Protein AF-A0A0A1ST75-F1 (afdb_monomer)

pLDDT: mean 92.04, std 11.95, range [38.56, 98.88]

Nearest PDB structures (foldseek):
  7ny8-assembly2_D  TM=6.661E-01  e=3.981E+00  synthetic construct
  6yr8-assembly1_B  TM=7.191E-01  e=5.378E+00  Homo sapiens
  8ir1-assembly1_T  TM=2.163E-01  e=8.848E-01  Homo sapiens
  8igd-assembly1_A  TM=3.756E-01  e=8.701E+00  Arabidopsis thaliana
  2rkc-assembly1_A  TM=3.665E-01  e=5.064E+00  Measles morbillivirus

Mean predicted aligned error: 5.47 Å

Foldseek 3Di:
DDADPVAFDPVQVVLLVCLQPPDDDADPPACLDLVRVVVQLVVQQQPWQVVQCVHPVCNQANALVVVCVVPVLSVQKHKDAQDWQQQADAPDPGTAGFRMWMAGFLPSADPQLNQLCDVQRDDVVVRHHHLQGRDPTHGLIAEGEHEGGRPDDQVVRVVSQQRVNVSSQRSVCVLCLVLVNNVVQASHFRHKYWYYYSFKIWIKTKGWHADPNDTDIHIDTSDIDTLNDVVCVNSSVSSNVCCSPPVVVVSSVVSNVSSVSRDRDDDPVVVVVVVVVVPD

Radius of gyration: 20.34 Å; Cα contacts (8 Å, |Δi|>4): 515; chains: 1; bounding box: 41×51×78 Å

Solvent-accessible surface area (backbone atoms only — not comparable to full-atom values): 15153 Å² total; per-residue (Å²): 134,69,74,60,95,78,56,63,34,70,67,37,52,54,48,53,52,48,32,61,68,53,85,55,93,71,90,74,98,45,65,77,35,88,91,34,32,68,57,45,34,63,69,30,55,86,32,53,35,70,58,38,48,74,74,46,38,59,64,37,51,56,56,58,55,69,45,20,81,80,36,68,87,36,65,37,40,36,70,45,68,58,47,59,27,80,30,32,54,67,93,51,98,66,67,50,50,43,52,28,34,34,22,28,31,80,79,56,50,53,73,68,42,52,55,32,44,40,84,50,33,48,54,65,91,82,67,39,60,5,54,36,25,34,38,102,56,36,30,57,40,35,39,35,29,26,69,30,21,32,90,46,65,57,69,57,27,49,51,54,35,51,53,48,37,44,48,29,27,46,36,52,51,52,54,29,46,74,72,75,45,38,79,83,44,45,22,27,64,60,20,35,32,38,27,35,45,39,56,40,40,36,35,33,36,22,24,37,44,67,55,100,88,46,79,45,77,37,61,43,87,71,47,73,45,44,44,82,41,79,87,42,40,53,42,52,28,25,26,45,52,33,40,58,71,56,46,42,60,57,52,49,54,53,48,51,60,53,40,71,67,46,69,80,66,81,60,76,76,64,66,69,66,68,71,69,74,78,80,123

Sequence (280 aa):
MRPSTLGISEGSHNLVASLLNDQQPVPQNTLFDDDCIARTCANLSNRNEAKVIQDISRLLVPSAEAAAFKHESLGILTETVSARWTFSQPLTQTQPAPDYAVGFRHDAFTRQQSTRMRPFIGNIFVGDESLFLATAYLRVPFLTCEVKGAGGDLQVADRQNAHSATLAVRAIAELFLNIGRADEVNREILAFSISHNDSSVQIYGHYPVIADGDISYFRHPIHAGFFKNKTHRWTSYRFTMNVYTYWVPMHWGRLCSAIDQLAEVPSEDDSSSAAESEAL

Structure (mmCIF, N/CA/C/O backbone):
data_AF-A0A0A1ST75-F1
#
_entry.id   AF-A0A0A1ST75-F1
#
loop_
_atom_site.group_PDB
_atom_site.id
_atom_site.type_symbol
_atom_site.label_atom_id
_atom_site.label_alt_id
_atom_site.label_comp_id
_atom_site.label_asym_id
_atom_site.label_entity_id
_atom_site.label_seq_id
_atom_site.pdbx_PDB_ins_code
_atom_site.Cartn_x
_atom_site.Cartn_y
_atom_site.Cartn_z
_atom_site.occupancy
_atom_site.B_iso_or_equiv
_atom_site.auth_seq_id
_atom_site.auth_comp_id
_atom_site.auth_asym_id
_atom_site.auth_atom_id
_atom_site.pdbx_PDB_model_num
ATOM 1 N N . MET A 1 1 ? 4.781 -16.368 4.350 1.00 81.62 1 MET A N 1
ATOM 2 C CA . MET A 1 1 ? 3.393 -16.359 4.854 1.00 81.62 1 MET A CA 1
ATOM 3 C C . MET A 1 1 ? 2.628 -17.450 4.124 1.00 81.62 1 MET A C 1
ATOM 5 O O . MET A 1 1 ? 2.742 -17.515 2.904 1.00 81.62 1 MET A O 1
ATOM 9 N N . ARG A 1 2 ? 1.966 -18.360 4.845 1.00 83.56 2 ARG A N 1
ATOM 10 C CA . ARG A 1 2 ? 1.176 -19.433 4.216 1.00 83.56 2 ARG A CA 1
ATOM 11 C C . ARG A 1 2 ? -0.157 -18.862 3.708 1.00 83.56 2 ARG A C 1
ATOM 13 O O . ARG A 1 2 ? -0.624 -17.892 4.299 1.00 83.56 2 ARG A O 1
ATOM 20 N N . PRO A 1 3 ? -0.758 -19.418 2.643 1.00 84.62 3 PRO A N 1
ATOM 21 C CA . PRO A 1 3 ? -2.109 -19.043 2.237 1.00 84.62 3 PRO A CA 1
ATOM 22 C C . PRO A 1 3 ? -3.132 -19.379 3.331 1.00 84.62 3 PRO A C 1
ATOM 24 O O . PRO A 1 3 ? -2.984 -20.392 4.016 1.00 84.62 3 PRO A O 1
ATOM 27 N N . SER A 1 4 ? -4.167 -18.550 3.469 1.00 90.69 4 SER A N 1
ATOM 28 C CA . SER A 1 4 ? -5.343 -18.888 4.279 1.00 90.69 4 SER A CA 1
ATOM 29 C C . SER A 1 4 ? -6.198 -19.921 3.551 1.00 90.69 4 SER A C 1
ATOM 31 O O . SER A 1 4 ? -6.355 -19.840 2.332 1.00 90.69 4 SER A O 1
ATOM 33 N N . THR A 1 5 ? -6.806 -20.846 4.292 1.00 92.56 5 THR A N 1
ATOM 34 C CA . THR A 1 5 ? -7.838 -21.751 3.762 1.00 92.56 5 THR A CA 1
ATOM 35 C C . THR A 1 5 ? -9.160 -21.033 3.485 1.00 92.56 5 THR A C 1
ATOM 37 O O . THR A 1 5 ? -9.940 -21.513 2.670 1.00 92.56 5 THR A O 1
ATOM 40 N N . LEU A 1 6 ? -9.407 -19.885 4.128 1.00 94.38 6 LEU A N 1
ATOM 41 C CA . LEU A 1 6 ? -10.631 -19.092 3.959 1.00 94.38 6 LEU A CA 1
ATOM 42 C C . LEU A 1 6 ? -10.543 -18.087 2.802 1.00 94.38 6 LEU A C 1
ATOM 44 O O . LEU A 1 6 ? -11.571 -17.694 2.257 1.00 94.38 6 LEU A O 1
ATOM 48 N N . GLY A 1 7 ? -9.328 -17.668 2.433 1.00 95.94 7 GLY A N 1
ATOM 49 C CA . GLY A 1 7 ? -9.101 -16.651 1.404 1.00 95.94 7 GLY A CA 1
ATOM 50 C C . GLY A 1 7 ? -9.648 -15.262 1.763 1.00 95.94 7 GLY A C 1
ATOM 51 O O . GLY A 1 7 ? -10.084 -15.009 2.888 1.00 95.94 7 GLY A O 1
ATOM 52 N N . ILE A 1 8 ? -9.618 -14.352 0.787 1.00 97.94 8 ILE A N 1
ATOM 53 C CA . ILE A 1 8 ? -10.217 -13.013 0.912 1.00 97.94 8 ILE A CA 1
ATOM 54 C C . ILE A 1 8 ? -11.739 -13.082 0.749 1.00 97.94 8 ILE A C 1
ATOM 56 O O . ILE A 1 8 ? -12.284 -14.105 0.326 1.00 97.94 8 ILE A O 1
ATOM 60 N N . SER A 1 9 ? -12.443 -12.024 1.134 1.00 97.88 9 SER A N 1
ATOM 61 C CA . SER A 1 9 ? -13.883 -11.895 0.910 1.00 97.88 9 SER A CA 1
ATOM 62 C C . SER A 1 9 ? -14.220 -11.736 -0.581 1.00 97.88 9 SER A C 1
ATOM 64 O O . SER A 1 9 ? -13.367 -11.399 -1.408 1.00 97.88 9 SER A O 1
ATOM 66 N N . GLU A 1 10 ? -15.492 -11.932 -0.933 1.00 97.38 10 GLU A N 1
ATOM 67 C CA . GLU A 1 10 ? -15.988 -11.645 -2.285 1.00 97.38 10 GLU A CA 1
ATOM 68 C C . GLU A 1 10 ? -15.868 -10.150 -2.635 1.00 97.38 10 GLU A C 1
ATOM 70 O O . GLU A 1 10 ? -15.471 -9.803 -3.748 1.00 97.38 10 GLU A O 1
ATOM 75 N N . GLY A 1 11 ? -16.121 -9.262 -1.666 1.00 96.88 11 GLY A N 1
ATOM 76 C CA . GLY A 1 11 ? -15.938 -7.818 -1.826 1.00 96.88 11 GLY A CA 1
ATOM 77 C C . GLY A 1 11 ? -14.503 -7.462 -2.215 1.00 96.88 11 GLY A C 1
ATOM 78 O O . GLY A 1 11 ? -14.282 -6.726 -3.178 1.00 96.88 11 GLY A O 1
ATOM 79 N N . SER A 1 12 ? -13.522 -8.065 -1.545 1.00 97.69 12 SER A N 1
ATOM 80 C CA . SER A 1 12 ? -12.108 -7.886 -1.869 1.00 97.69 12 SER A CA 1
ATOM 81 C C . SER A 1 12 ? -11.700 -8.518 -3.202 1.00 97.69 12 SER A C 1
ATOM 83 O O . SER A 1 12 ? -10.867 -7.944 -3.905 1.00 97.69 12 SER A O 1
ATOM 85 N N . HIS A 1 13 ? -12.296 -9.647 -3.604 1.00 97.88 13 HIS A N 1
ATOM 86 C CA . HIS A 1 13 ? -12.092 -10.201 -4.949 1.00 97.88 13 HIS A CA 1
ATOM 87 C C . HIS A 1 13 ? -12.540 -9.217 -6.038 1.00 97.88 13 HIS A C 1
ATOM 89 O O . HIS A 1 13 ? -11.776 -8.940 -6.968 1.00 97.88 13 HIS A O 1
ATOM 95 N N . ASN A 1 14 ? -13.739 -8.650 -5.897 1.00 97.69 14 ASN A N 1
ATOM 96 C CA . ASN A 1 14 ? -14.283 -7.676 -6.842 1.00 97.69 14 ASN A CA 1
ATOM 97 C C . ASN A 1 14 ? -13.458 -6.385 -6.857 1.00 97.69 14 ASN A C 1
ATOM 99 O O . ASN A 1 14 ? -13.103 -5.895 -7.926 1.00 97.69 14 ASN A O 1
ATOM 103 N N . LEU A 1 15 ? -13.082 -5.881 -5.678 1.00 97.31 15 LEU A N 1
ATOM 104 C CA . LEU A 1 15 ? -12.214 -4.714 -5.537 1.00 97.31 15 LEU A CA 1
ATOM 105 C C . LEU A 1 15 ? -10.899 -4.902 -6.299 1.00 97.31 15 LEU A C 1
ATOM 107 O O . LEU A 1 15 ? -10.531 -4.053 -7.106 1.00 97.31 15 LEU A O 1
ATOM 111 N N . VAL A 1 16 ? -10.186 -6.006 -6.066 1.00 97.62 16 VAL A N 1
ATOM 112 C CA . VAL A 1 16 ? -8.899 -6.271 -6.724 1.00 97.62 16 VAL A CA 1
ATOM 113 C C . VAL A 1 16 ? -9.059 -6.379 -8.237 1.00 97.62 16 VAL A C 1
ATOM 115 O O . VAL A 1 16 ? -8.221 -5.853 -8.973 1.00 97.62 16 VAL A O 1
ATOM 118 N N . ALA A 1 17 ? -10.129 -7.023 -8.707 1.00 97.50 17 ALA A N 1
ATOM 119 C CA . ALA A 1 17 ? -10.422 -7.110 -10.130 1.00 97.50 17 ALA A CA 1
ATOM 120 C C . ALA A 1 17 ? -10.625 -5.716 -10.748 1.00 97.50 17 ALA A C 1
ATOM 122 O O . ALA A 1 17 ? -10.034 -5.434 -11.790 1.00 97.50 17 ALA A O 1
ATOM 123 N N . SER A 1 18 ? -11.383 -4.826 -10.103 1.00 97.38 18 SER A N 1
ATOM 124 C CA . SER A 1 18 ? -11.554 -3.444 -10.575 1.00 97.38 18 SER A CA 1
ATOM 125 C C . SER A 1 18 ? -10.231 -2.677 -10.565 1.00 97.38 18 SER A C 1
ATOM 127 O O . SER A 1 18 ? -9.830 -2.124 -11.586 1.00 97.38 18 SER A O 1
ATOM 129 N N . LEU A 1 19 ? -9.474 -2.737 -9.461 1.00 98.25 19 LEU A N 1
ATOM 130 C CA . LEU A 1 19 ? -8.181 -2.052 -9.338 1.00 98.25 19 LEU A CA 1
ATOM 131 C C . LEU A 1 19 ? -7.159 -2.493 -10.402 1.00 98.25 19 LEU A C 1
ATOM 133 O O . LEU A 1 19 ? -6.309 -1.693 -10.792 1.00 98.25 19 LEU A O 1
ATOM 137 N N . LEU A 1 20 ? -7.215 -3.741 -10.877 1.00 96.88 20 LEU A N 1
ATOM 138 C CA . LEU A 1 20 ? -6.335 -4.243 -11.939 1.00 96.88 20 LEU A CA 1
ATOM 139 C C . LEU A 1 20 ? -6.783 -3.859 -13.353 1.00 96.88 20 LEU A C 1
ATOM 141 O O . LEU A 1 20 ? -5.931 -3.644 -14.219 1.00 96.88 20 LEU A O 1
ATOM 145 N N . ASN A 1 21 ? -8.091 -3.831 -13.605 1.00 94.56 21 ASN A N 1
ATOM 146 C CA . ASN A 1 21 ? -8.639 -3.688 -14.955 1.00 94.56 21 ASN A CA 1
ATOM 147 C C . ASN A 1 21 ? -8.926 -2.231 -15.336 1.00 94.56 21 ASN A C 1
ATOM 149 O O . ASN A 1 21 ? -8.832 -1.878 -16.519 1.00 94.56 21 ASN A O 1
ATOM 153 N N . ASP A 1 22 ? -9.231 -1.384 -14.354 1.00 95.12 22 ASP A N 1
ATOM 154 C CA . ASP A 1 22 ? -9.559 0.016 -14.592 1.00 95.12 22 ASP A CA 1
ATOM 155 C C . ASP A 1 22 ? -8.362 0.768 -15.176 1.00 95.12 22 ASP A C 1
ATOM 157 O O . ASP A 1 22 ? -7.210 0.651 -14.740 1.00 95.12 22 ASP A O 1
ATOM 161 N N . GLN A 1 23 ? -8.636 1.538 -16.225 1.00 94.88 23 GLN A N 1
ATOM 162 C CA . GLN A 1 23 ? -7.604 2.249 -16.962 1.00 94.88 23 GLN A CA 1
ATOM 163 C C . GLN A 1 23 ? -7.256 3.561 -16.262 1.00 94.88 23 GLN A C 1
ATOM 165 O O . GLN A 1 23 ? -8.130 4.356 -15.938 1.00 94.88 23 GLN A O 1
ATOM 170 N N . GLN A 1 24 ? -5.957 3.823 -16.126 1.00 94.56 24 GLN A N 1
ATOM 171 C CA . GLN A 1 24 ? -5.419 5.121 -15.717 1.00 94.56 24 GLN A CA 1
ATOM 172 C C . GLN A 1 24 ? -4.517 5.666 -16.828 1.00 94.56 24 GLN A C 1
ATOM 174 O O . GLN A 1 24 ? -3.857 4.867 -17.518 1.00 94.56 24 GLN A O 1
ATOM 179 N N . PRO A 1 25 ? -4.471 6.999 -17.021 1.00 94.56 25 PRO A N 1
ATOM 180 C CA . PRO A 1 25 ? -3.518 7.610 -17.931 1.00 94.56 25 PRO A CA 1
ATOM 181 C C . PRO A 1 25 ? -2.106 7.236 -17.489 1.00 94.56 25 PRO A C 1
ATOM 183 O O . PRO A 1 25 ? -1.768 7.298 -16.309 1.00 94.56 25 PRO A O 1
ATOM 186 N N . VAL A 1 26 ? -1.287 6.823 -18.450 1.00 95.69 26 VAL A N 1
ATOM 187 C CA . VAL A 1 26 ? 0.105 6.450 -18.200 1.00 95.69 26 VAL A CA 1
ATOM 188 C C . VAL A 1 26 ? 1.024 7.592 -18.633 1.00 95.69 26 VAL A C 1
ATOM 190 O O . VAL A 1 26 ? 0.684 8.321 -19.571 1.00 95.69 26 VAL A O 1
ATOM 193 N N . PRO A 1 27 ? 2.180 7.771 -17.978 1.00 94.81 27 PRO A N 1
ATOM 194 C CA . PRO A 1 27 ? 3.202 8.702 -18.431 1.00 94.81 27 PRO A CA 1
ATOM 195 C C . PRO A 1 27 ? 3.636 8.413 -19.876 1.00 94.81 27 PRO A C 1
ATOM 197 O O . PRO A 1 27 ? 3.679 7.261 -20.302 1.00 94.81 27 PRO A O 1
ATOM 200 N N . GLN A 1 28 ? 3.978 9.467 -20.615 1.00 94.19 28 GLN A N 1
ATOM 201 C CA . GLN A 1 28 ? 4.533 9.391 -21.970 1.00 94.19 28 GLN A CA 1
ATOM 202 C C . GLN A 1 28 ? 5.989 9.859 -21.967 1.00 94.19 28 GLN A C 1
ATOM 204 O O . GLN A 1 28 ? 6.388 10.596 -21.062 1.00 94.19 28 GLN A O 1
ATOM 209 N N . ASN A 1 29 ? 6.750 9.503 -23.004 1.00 95.25 29 ASN A N 1
ATOM 210 C CA . ASN A 1 29 ? 8.160 9.871 -23.165 1.00 95.25 29 ASN A CA 1
ATOM 211 C C . ASN A 1 29 ? 9.015 9.319 -22.017 1.00 95.25 29 ASN A C 1
ATOM 213 O O . ASN A 1 29 ? 9.786 10.040 -21.381 1.00 95.25 29 ASN A O 1
ATOM 217 N N . THR A 1 30 ? 8.826 8.037 -21.707 1.00 96.50 30 THR A N 1
ATOM 218 C CA . THR A 1 30 ? 9.427 7.373 -20.547 1.00 96.50 30 THR A CA 1
ATOM 219 C C . THR A 1 30 ? 10.329 6.206 -20.917 1.00 96.50 30 THR A C 1
ATOM 221 O O . THR A 1 30 ? 10.331 5.693 -22.033 1.00 96.50 30 THR A O 1
ATOM 224 N N . LEU A 1 31 ? 11.053 5.697 -19.918 1.00 95.62 31 LEU A N 1
ATOM 225 C CA . LEU A 1 31 ? 11.846 4.473 -20.043 1.00 95.62 31 LEU A CA 1
ATOM 226 C C . LEU A 1 31 ? 11.001 3.211 -20.299 1.00 95.62 31 LEU A C 1
ATOM 228 O O . LEU A 1 31 ? 11.570 2.159 -20.600 1.00 95.62 31 LEU A O 1
ATOM 232 N N . PHE A 1 32 ? 9.673 3.307 -20.173 1.00 95.31 32 PHE A N 1
ATOM 233 C CA . PHE A 1 32 ? 8.708 2.245 -20.461 1.00 95.31 32 PHE A CA 1
ATOM 234 C C . PHE A 1 32 ? 8.091 2.359 -21.863 1.00 95.31 32 PHE A C 1
ATOM 236 O O . PHE A 1 32 ? 7.280 1.518 -22.252 1.00 95.31 32 PHE A O 1
ATOM 243 N N . ASP A 1 33 ? 8.482 3.345 -22.662 1.00 94.69 33 ASP A N 1
ATOM 244 C CA . ASP A 1 33 ? 7.974 3.466 -24.025 1.00 94.69 33 ASP A CA 1
ATOM 245 C C . ASP A 1 33 ? 8.438 2.277 -24.887 1.00 94.69 33 ASP A C 1
ATOM 247 O O . ASP A 1 33 ? 9.443 1.618 -24.597 1.00 94.69 33 ASP A O 1
ATOM 251 N N . ASP A 1 34 ? 7.661 1.945 -25.923 1.00 92.62 34 ASP A N 1
ATOM 252 C CA . ASP A 1 34 ? 7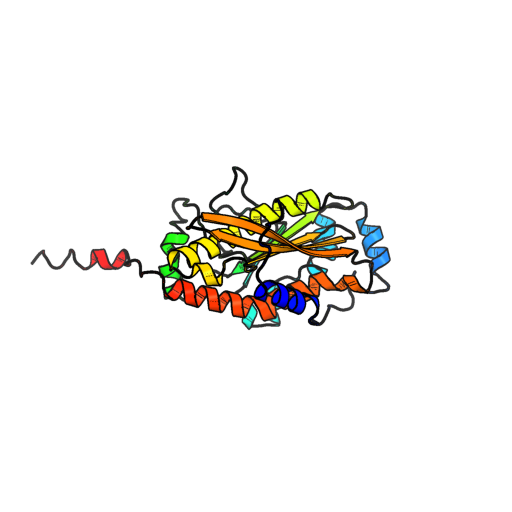.829 0.711 -26.707 1.00 92.62 34 ASP A CA 1
ATOM 253 C C . ASP A 1 34 ? 9.223 0.571 -27.340 1.00 92.62 34 ASP A C 1
ATOM 255 O O . ASP A 1 34 ? 9.762 -0.534 -27.416 1.00 92.62 34 ASP A O 1
ATOM 259 N N . ASP A 1 35 ? 9.807 1.683 -27.773 1.00 94.12 35 ASP A N 1
ATOM 260 C CA . ASP A 1 35 ? 11.142 1.783 -28.365 1.00 94.12 35 ASP A CA 1
ATOM 261 C C . ASP A 1 35 ? 12.267 1.820 -27.313 1.00 94.12 35 ASP A C 1
ATOM 263 O O . ASP A 1 35 ? 13.422 1.507 -27.612 1.00 94.12 35 ASP A O 1
ATOM 267 N N . CYS A 1 36 ? 11.939 2.151 -26.062 1.00 94.69 36 CYS A N 1
ATOM 268 C CA . CYS A 1 36 ? 12.900 2.324 -24.978 1.00 94.69 36 CYS A CA 1
ATOM 269 C C . CYS A 1 36 ? 13.021 1.091 -24.075 1.00 94.69 36 CYS A C 1
ATOM 271 O O . CYS A 1 36 ? 14.135 0.740 -23.673 1.00 94.69 36 CYS A O 1
ATOM 273 N N . ILE A 1 37 ? 11.917 0.399 -23.780 1.00 94.31 37 ILE A N 1
ATOM 274 C CA . ILE A 1 37 ? 11.837 -0.594 -22.695 1.00 94.31 37 ILE A CA 1
ATOM 275 C C . ILE A 1 37 ? 12.864 -1.728 -22.804 1.00 94.31 37 ILE A C 1
ATOM 277 O O . ILE A 1 37 ? 13.445 -2.145 -21.798 1.00 94.31 37 ILE A O 1
ATOM 281 N N . ALA A 1 38 ? 13.133 -2.216 -24.018 1.00 92.44 38 ALA A N 1
ATOM 282 C CA . ALA A 1 38 ? 14.112 -3.279 -24.236 1.00 92.44 38 ALA A CA 1
ATOM 283 C C . ALA A 1 38 ? 15.522 -2.829 -23.822 1.00 92.44 38 ALA A C 1
ATOM 285 O O . ALA A 1 38 ? 16.217 -3.548 -23.099 1.00 92.44 38 ALA A O 1
ATOM 286 N N . ARG A 1 39 ? 15.906 -1.609 -24.219 1.00 94.50 39 ARG A N 1
ATOM 287 C CA . ARG A 1 39 ? 17.185 -0.987 -23.861 1.00 94.50 39 ARG A CA 1
ATOM 288 C C . ARG A 1 39 ? 17.241 -0.635 -22.377 1.00 94.50 39 ARG A C 1
ATOM 290 O O . ARG A 1 39 ? 18.266 -0.882 -21.751 1.00 94.50 39 ARG A O 1
ATOM 297 N N . THR A 1 40 ? 16.153 -0.122 -21.803 1.00 94.56 40 THR A N 1
ATOM 298 C CA . THR A 1 40 ? 16.046 0.159 -20.362 1.00 94.56 40 THR A CA 1
ATOM 299 C C . THR A 1 40 ? 16.377 -1.084 -19.544 1.00 94.56 40 THR A C 1
ATOM 301 O O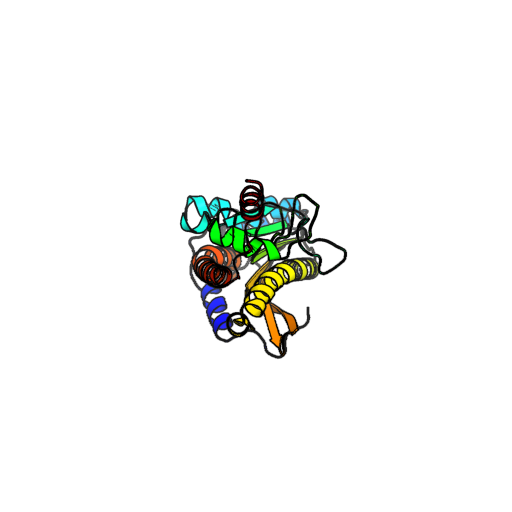 . THR A 1 40 ? 17.287 -1.057 -18.720 1.00 94.56 40 THR A O 1
ATOM 304 N N . CYS A 1 41 ? 15.707 -2.204 -19.820 1.00 92.69 41 CYS A N 1
ATOM 305 C CA . CYS A 1 41 ? 15.942 -3.439 -19.077 1.00 92.69 41 CYS A CA 1
ATOM 306 C C . CYS A 1 41 ? 17.363 -3.985 -19.288 1.00 92.69 41 CYS A C 1
ATOM 308 O O . CYS A 1 41 ? 17.974 -4.477 -18.348 1.00 92.69 41 CYS A O 1
ATOM 310 N N . ALA A 1 42 ? 17.907 -3.898 -20.508 1.00 92.62 42 ALA A N 1
ATOM 311 C CA . ALA A 1 42 ? 19.286 -4.312 -20.779 1.00 92.62 42 ALA A CA 1
ATOM 312 C C . ALA A 1 42 ? 20.306 -3.464 -19.998 1.00 92.62 42 ALA A C 1
ATOM 314 O O . ALA A 1 42 ? 21.286 -3.988 -19.481 1.00 92.62 42 ALA A O 1
ATOM 315 N N . ASN A 1 43 ? 20.056 -2.162 -19.853 1.00 93.12 43 ASN A N 1
ATOM 316 C CA . ASN A 1 43 ? 20.922 -1.270 -19.084 1.00 93.12 43 ASN A CA 1
ATOM 317 C C . ASN A 1 43 ? 20.853 -1.523 -17.573 1.00 93.12 43 ASN A C 1
ATOM 319 O O . ASN A 1 43 ? 21.828 -1.235 -16.868 1.00 93.12 43 ASN A O 1
ATOM 323 N N . LEU A 1 44 ? 19.714 -2.030 -17.091 1.00 94.94 44 LEU A N 1
ATOM 324 C CA . LEU A 1 44 ? 19.466 -2.330 -15.684 1.00 94.94 44 LEU A CA 1
ATOM 325 C C . LEU A 1 44 ? 19.890 -3.740 -15.270 1.00 94.94 44 LEU A C 1
ATOM 327 O O . LEU A 1 44 ? 20.126 -3.928 -14.085 1.00 94.94 44 LEU A O 1
ATOM 331 N N . SER A 1 45 ? 20.074 -4.688 -16.196 1.00 91.38 45 SER A N 1
ATOM 332 C CA . SER A 1 45 ? 20.258 -6.122 -15.894 1.00 91.38 45 SER A CA 1
ATOM 333 C C . SER A 1 45 ? 21.453 -6.480 -15.002 1.00 91.38 45 SER A C 1
ATOM 335 O O . SER A 1 45 ? 21.519 -7.594 -14.495 1.00 91.38 45 SER A O 1
ATOM 337 N N . ASN A 1 46 ? 22.400 -5.557 -14.809 1.00 89.69 46 ASN A N 1
ATOM 338 C CA . ASN A 1 46 ? 23.580 -5.739 -13.955 1.00 89.69 46 ASN A CA 1
ATOM 339 C C . ASN A 1 46 ? 23.738 -4.582 -12.949 1.00 89.69 46 ASN A C 1
ATOM 341 O O . ASN A 1 46 ? 24.850 -4.260 -12.524 1.00 89.69 46 ASN A O 1
ATOM 345 N N . ARG A 1 47 ? 22.651 -3.866 -12.645 1.00 94.75 47 ARG A N 1
ATOM 346 C CA . ARG A 1 47 ? 22.674 -2.679 -11.784 1.00 94.75 47 ARG A CA 1
ATOM 347 C C . ARG A 1 47 ? 22.166 -2.992 -10.382 1.00 94.75 47 ARG A C 1
ATOM 349 O O . ARG A 1 47 ? 21.425 -3.946 -10.157 1.00 94.75 47 ARG A O 1
ATOM 356 N N . ASN A 1 48 ? 22.605 -2.172 -9.434 1.00 95.12 48 ASN A N 1
ATOM 357 C CA . ASN A 1 48 ? 22.194 -2.277 -8.041 1.00 95.12 48 ASN A CA 1
ATOM 358 C C . ASN A 1 48 ? 20.759 -1.762 -7.831 1.00 95.12 48 ASN A C 1
ATOM 360 O O . ASN A 1 48 ? 20.164 -1.132 -8.704 1.00 95.12 48 ASN A O 1
ATOM 364 N N . GLU A 1 49 ? 20.229 -2.026 -6.641 1.00 96.50 49 GLU A N 1
ATOM 365 C CA . GLU A 1 49 ? 18.882 -1.632 -6.218 1.00 96.50 49 GLU A CA 1
ATOM 366 C C . GLU A 1 49 ? 18.644 -0.125 -6.355 1.00 96.50 49 GLU A C 1
ATOM 368 O O . GLU A 1 49 ? 17.670 0.282 -6.977 1.00 96.50 49 GLU A O 1
ATOM 373 N N . ALA A 1 50 ? 19.593 0.705 -5.907 1.00 96.94 50 ALA A N 1
ATOM 374 C CA . ALA A 1 50 ? 19.501 2.161 -6.019 1.00 96.94 50 ALA A CA 1
ATOM 375 C C . ALA A 1 50 ? 19.277 2.637 -7.465 1.00 96.94 50 ALA A C 1
ATOM 377 O O . ALA A 1 50 ? 18.481 3.544 -7.707 1.00 96.94 50 ALA A O 1
ATOM 378 N N . LYS A 1 51 ? 19.939 2.008 -8.444 1.00 96.94 51 LYS A N 1
ATOM 379 C CA . LYS A 1 51 ? 19.773 2.355 -9.858 1.00 96.94 51 LYS A CA 1
ATOM 380 C C . LYS A 1 51 ? 18.420 1.907 -10.413 1.00 96.94 51 LYS A C 1
ATOM 382 O O . LYS A 1 51 ? 17.826 2.632 -11.205 1.00 96.94 51 LYS A O 1
ATOM 387 N N . VAL A 1 52 ? 17.927 0.743 -9.989 1.00 97.12 52 VAL A N 1
ATOM 388 C CA . VAL A 1 52 ? 16.572 0.275 -10.328 1.00 97.12 52 VAL A CA 1
ATOM 389 C C . VAL A 1 52 ? 15.524 1.229 -9.743 1.00 97.1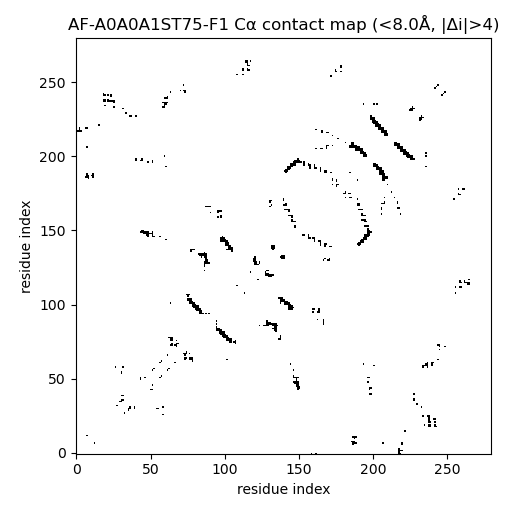2 52 VAL A C 1
ATOM 391 O O . VAL A 1 52 ? 14.606 1.634 -10.460 1.00 97.12 52 VAL A O 1
ATOM 394 N N . ILE A 1 53 ? 15.704 1.649 -8.485 1.00 97.44 53 ILE A N 1
ATOM 395 C CA . ILE A 1 53 ? 14.829 2.613 -7.809 1.00 97.44 53 ILE A CA 1
ATOM 396 C C . ILE A 1 53 ? 14.768 3.928 -8.573 1.00 97.44 53 ILE A C 1
ATOM 398 O O . ILE A 1 53 ? 13.686 4.406 -8.922 1.00 97.44 53 ILE A O 1
ATOM 402 N N . GLN A 1 54 ? 15.938 4.490 -8.861 1.00 96.75 54 GLN A N 1
ATOM 403 C CA . GLN A 1 54 ? 16.058 5.781 -9.520 1.00 96.75 54 GLN A CA 1
ATOM 404 C C . GLN A 1 54 ? 15.404 5.795 -10.906 1.00 96.75 54 GLN A C 1
ATOM 406 O O . GLN A 1 54 ? 14.734 6.767 -11.251 1.00 96.75 54 GLN A O 1
ATOM 411 N N . ASP A 1 55 ? 15.598 4.742 -11.701 1.00 96.50 55 ASP A N 1
ATOM 412 C CA . ASP A 1 55 ? 15.209 4.767 -13.110 1.00 96.50 55 ASP A CA 1
ATOM 413 C C . ASP A 1 55 ? 13.754 4.350 -13.335 1.00 96.50 55 ASP A C 1
ATOM 415 O O . ASP A 1 55 ? 13.072 4.950 -14.165 1.00 96.50 55 ASP A O 1
ATOM 419 N N . ILE A 1 56 ? 13.266 3.313 -12.641 1.00 96.69 56 ILE A N 1
ATOM 420 C CA . ILE A 1 56 ? 11.989 2.681 -13.015 1.00 96.69 56 ILE A CA 1
ATOM 421 C C . ILE A 1 56 ? 10.965 2.564 -11.889 1.00 96.69 56 ILE A C 1
ATOM 423 O O . ILE A 1 56 ? 9.786 2.395 -12.200 1.00 96.69 56 ILE A O 1
ATOM 427 N N . SER A 1 57 ? 11.330 2.696 -10.607 1.00 97.56 57 SER A N 1
ATOM 428 C CA . SER A 1 57 ? 10.353 2.473 -9.525 1.00 97.56 57 SER A CA 1
ATOM 429 C C . SER A 1 57 ? 9.151 3.400 -9.598 1.00 97.56 57 SER A C 1
ATOM 431 O O . SER A 1 57 ? 8.039 2.949 -9.359 1.00 97.56 57 SER A O 1
ATOM 433 N N . ARG A 1 58 ? 9.314 4.670 -9.986 1.00 97.44 58 ARG A N 1
ATOM 434 C CA . ARG A 1 58 ? 8.177 5.605 -10.124 1.00 97.44 58 ARG A CA 1
ATOM 435 C C . ARG A 1 58 ? 7.294 5.341 -11.350 1.00 97.44 58 ARG A C 1
ATOM 437 O O . ARG A 1 58 ? 6.167 5.826 -11.390 1.00 97.44 58 ARG A O 1
ATOM 444 N N . LEU A 1 59 ? 7.767 4.545 -12.312 1.00 97.38 59 LEU A N 1
ATOM 445 C CA . LEU A 1 59 ? 6.967 4.048 -13.439 1.00 97.38 59 LEU A CA 1
ATOM 446 C C . LEU A 1 59 ? 6.187 2.771 -13.088 1.00 97.38 59 LEU A C 1
ATOM 448 O O . LEU A 1 59 ? 5.322 2.367 -13.856 1.00 97.38 59 LEU A O 1
ATOM 452 N N . LEU A 1 60 ? 6.461 2.154 -11.932 1.00 97.69 60 LEU A N 1
ATOM 453 C CA . LEU A 1 60 ? 5.745 0.984 -11.408 1.00 97.69 60 LEU A CA 1
ATOM 454 C C . LEU A 1 60 ? 4.874 1.335 -10.196 1.00 97.69 60 LEU A C 1
ATOM 456 O O . LEU A 1 60 ? 3.742 0.872 -10.098 1.00 97.69 60 LEU A O 1
ATOM 460 N N . VAL A 1 61 ? 5.405 2.156 -9.294 1.00 98.25 61 VAL A N 1
ATOM 461 C CA . VAL A 1 61 ? 4.785 2.622 -8.052 1.00 98.25 61 VAL A CA 1
ATOM 462 C C . VAL A 1 61 ? 4.923 4.150 -8.009 1.00 98.25 61 VAL A C 1
ATOM 464 O O . VAL A 1 61 ? 5.946 4.658 -7.532 1.00 98.25 61 VAL A O 1
ATOM 467 N N . PRO A 1 62 ? 3.969 4.902 -8.589 1.00 98.00 62 PRO A N 1
ATOM 468 C CA . PRO A 1 62 ? 3.996 6.361 -8.606 1.00 98.00 62 PRO A CA 1
ATOM 469 C C . PRO A 1 62 ? 4.002 6.967 -7.201 1.00 98.00 62 PRO A C 1
ATOM 471 O O . PRO A 1 62 ? 3.445 6.403 -6.260 1.00 98.00 62 PRO A O 1
ATOM 474 N N . SER A 1 63 ? 4.612 8.150 -7.102 1.00 98.31 63 SER A N 1
ATOM 475 C CA . SER A 1 63 ? 4.617 8.963 -5.883 1.00 98.31 63 SER A CA 1
ATOM 476 C C . SER A 1 63 ? 3.201 9.466 -5.582 1.00 98.31 63 SER A C 1
ATOM 478 O O . SER A 1 63 ? 2.570 10.089 -6.440 1.00 98.31 63 SER A O 1
ATOM 480 N N . ALA A 1 64 ? 2.706 9.179 -4.380 1.00 98.00 64 ALA A N 1
ATOM 481 C CA . ALA A 1 64 ? 1.431 9.655 -3.863 1.00 98.00 64 ALA A CA 1
ATOM 482 C C . ALA A 1 64 ? 1.451 11.179 -3.683 1.00 98.00 64 ALA A C 1
ATOM 484 O O . ALA A 1 64 ? 0.499 11.856 -4.069 1.00 98.00 64 ALA A O 1
ATOM 485 N N . GLU A 1 65 ? 2.563 11.733 -3.192 1.00 97.31 65 GLU A N 1
ATOM 486 C CA . GLU A 1 65 ? 2.714 13.184 -3.021 1.00 97.31 65 GLU A CA 1
ATOM 487 C C . GLU A 1 65 ? 2.802 13.905 -4.371 1.00 97.31 65 GLU A C 1
ATOM 489 O O . GLU A 1 65 ? 2.157 14.933 -4.573 1.00 97.31 65 GLU A O 1
ATOM 494 N N . ALA A 1 66 ? 3.513 13.336 -5.352 1.00 97.00 66 ALA A N 1
ATOM 495 C CA . ALA A 1 66 ? 3.524 13.886 -6.705 1.00 97.00 66 ALA A CA 1
ATOM 496 C C . ALA A 1 66 ? 2.142 13.789 -7.379 1.00 97.00 66 ALA A C 1
ATOM 498 O O . ALA A 1 66 ? 1.753 14.681 -8.137 1.00 97.00 66 ALA A O 1
ATOM 499 N N . ALA A 1 67 ? 1.391 12.714 -7.116 1.00 95.94 67 ALA A N 1
ATOM 500 C CA . ALA A 1 67 ? 0.030 12.548 -7.617 1.00 95.94 67 ALA A CA 1
ATOM 501 C C . ALA A 1 67 ? -0.943 13.569 -7.002 1.00 95.94 67 ALA A C 1
ATOM 503 O O . ALA A 1 67 ? -1.853 14.025 -7.699 1.00 95.94 67 ALA A O 1
ATOM 504 N N . ALA A 1 68 ? -0.723 13.995 -5.754 1.00 95.62 68 ALA A N 1
ATOM 505 C CA . ALA A 1 68 ? -1.554 14.991 -5.075 1.00 95.62 68 ALA A CA 1
ATOM 506 C C . ALA A 1 68 ? -1.555 16.368 -5.759 1.00 95.62 68 ALA A C 1
ATOM 508 O O . ALA A 1 68 ? -2.566 17.064 -5.714 1.00 95.62 68 ALA A O 1
ATOM 509 N N . PHE A 1 69 ? -0.501 16.731 -6.503 1.00 93.56 69 PHE A N 1
ATOM 510 C CA . PHE A 1 69 ? -0.511 17.950 -7.329 1.00 93.56 69 PHE A CA 1
ATOM 511 C C . PHE A 1 69 ? -1.551 17.921 -8.459 1.00 93.56 69 PHE A C 1
ATOM 513 O O . PHE A 1 69 ? -1.908 18.971 -8.990 1.00 93.56 69 PHE A O 1
ATOM 520 N N . LYS A 1 70 ? -2.008 16.732 -8.866 1.00 90.38 70 LYS A N 1
ATOM 521 C CA . LYS A 1 70 ? -3.018 16.543 -9.923 1.00 90.38 70 LYS A CA 1
ATOM 522 C C . LYS A 1 70 ? -4.373 16.097 -9.377 1.00 90.38 70 LYS A C 1
ATOM 524 O O . LYS A 1 70 ? -5.382 16.275 -10.052 1.00 90.38 70 LYS A O 1
ATOM 529 N N . HIS A 1 71 ? -4.390 15.515 -8.182 1.00 91.69 71 HIS A N 1
ATOM 530 C CA . HIS A 1 71 ? -5.577 14.985 -7.525 1.00 91.69 71 HIS A CA 1
ATOM 531 C C . HIS A 1 71 ? -5.633 15.511 -6.091 1.00 91.69 71 HIS A C 1
ATOM 533 O O . HIS A 1 71 ? -5.046 14.919 -5.189 1.00 91.69 71 HIS A O 1
ATOM 539 N N . GLU A 1 72 ? -6.358 16.609 -5.875 1.00 90.19 72 GLU A N 1
ATOM 540 C CA . GLU A 1 72 ? -6.450 17.280 -4.568 1.00 90.19 72 GLU A CA 1
ATOM 541 C C . GLU A 1 72 ? -6.911 16.336 -3.443 1.00 90.19 72 GLU A C 1
ATOM 543 O O . GLU A 1 72 ? -6.415 16.412 -2.322 1.00 90.19 72 GLU A O 1
ATOM 548 N N . SER A 1 73 ? -7.772 15.362 -3.760 1.00 91.19 73 SER A N 1
ATOM 549 C CA . SER A 1 73 ? -8.224 14.331 -2.817 1.00 91.19 73 SER A CA 1
ATOM 550 C C . SER A 1 73 ? -7.098 13.449 -2.262 1.00 91.19 73 SER A C 1
ATOM 552 O O . SER A 1 73 ? -7.294 12.787 -1.248 1.00 91.19 73 SER A O 1
ATOM 554 N N . LEU A 1 74 ? -5.925 13.417 -2.906 1.00 96.56 74 LEU A N 1
ATOM 555 C CA . LEU A 1 74 ? -4.738 12.704 -2.424 1.00 96.56 74 LEU A CA 1
ATOM 556 C C . LEU A 1 74 ? -3.875 13.559 -1.490 1.00 96.56 74 LEU A C 1
ATOM 558 O O . LEU A 1 74 ? -2.891 13.054 -0.960 1.00 96.56 74 LEU A O 1
ATOM 562 N N . GLY A 1 75 ? -4.239 14.821 -1.239 1.00 97.06 75 GLY A N 1
ATOM 563 C CA . GLY A 1 75 ? -3.532 15.709 -0.310 1.00 97.06 75 GLY A CA 1
ATOM 564 C C . GLY A 1 75 ? -3.492 15.202 1.135 1.00 97.06 75 GLY A C 1
ATOM 565 O O . GLY A 1 75 ? -2.684 15.680 1.921 1.00 97.06 75 GLY A O 1
ATOM 566 N N . ILE A 1 76 ? -4.315 14.204 1.474 1.00 97.44 76 ILE A N 1
ATOM 567 C CA . ILE A 1 76 ? -4.303 13.487 2.759 1.00 97.44 76 ILE A CA 1
ATOM 568 C C . ILE A 1 76 ? -3.184 12.437 2.868 1.00 97.44 76 ILE A C 1
ATOM 570 O O . ILE A 1 76 ? -2.958 11.884 3.946 1.00 97.44 76 ILE A O 1
ATOM 574 N N . LEU A 1 77 ? -2.500 12.121 1.767 1.00 98.44 77 LEU A N 1
ATOM 575 C CA . LEU A 1 77 ? -1.466 11.092 1.707 1.00 98.44 77 LEU A CA 1
ATOM 576 C C . LEU A 1 77 ? -0.067 11.678 1.892 1.00 98.44 77 LEU A C 1
ATOM 578 O O . LEU A 1 77 ? 0.212 12.825 1.548 1.00 98.44 77 LEU A O 1
ATOM 582 N N . THR A 1 78 ? 0.828 10.856 2.424 1.00 98.31 78 THR A N 1
ATOM 583 C CA . THR A 1 78 ? 2.273 11.104 2.426 1.00 98.31 78 THR A CA 1
ATOM 584 C C . THR A 1 78 ? 3.007 9.811 2.142 1.00 98.31 78 THR A C 1
ATOM 586 O O . THR A 1 78 ? 2.437 8.716 2.219 1.00 98.31 78 THR A O 1
ATOM 589 N N . GLU A 1 79 ? 4.276 9.942 1.797 1.00 97.88 79 GLU A N 1
ATOM 590 C CA . GLU A 1 79 ? 5.129 8.824 1.458 1.00 97.88 79 GLU A CA 1
ATOM 591 C C . GLU A 1 79 ? 6.458 8.876 2.196 1.00 97.88 79 GLU A C 1
ATOM 593 O O . GLU A 1 79 ? 6.927 9.922 2.642 1.00 97.88 79 GLU A O 1
ATOM 598 N N . THR A 1 80 ? 7.087 7.715 2.324 1.00 97.69 80 THR A N 1
ATOM 599 C CA . THR A 1 80 ? 8.444 7.599 2.849 1.00 97.69 80 THR A CA 1
ATOM 600 C C . THR A 1 80 ? 9.303 6.812 1.873 1.00 97.69 80 THR A C 1
ATOM 602 O O . THR A 1 80 ? 8.805 5.953 1.146 1.00 97.69 80 THR A O 1
ATOM 605 N N . VAL A 1 81 ? 10.598 7.130 1.830 1.00 97.19 81 VAL A N 1
ATOM 606 C CA . VAL A 1 81 ? 11.583 6.468 0.964 1.00 97.19 81 VAL A CA 1
ATOM 607 C C . VAL A 1 81 ? 12.693 5.915 1.846 1.00 97.19 81 VAL A C 1
ATOM 609 O O . VAL A 1 81 ? 13.351 6.682 2.549 1.00 97.19 81 VAL A O 1
ATOM 612 N N . SER A 1 82 ? 12.863 4.591 1.840 1.00 95.44 82 SER A N 1
ATOM 613 C CA . SER A 1 82 ? 13.863 3.859 2.637 1.00 95.44 82 SER A CA 1
ATOM 614 C C . SER A 1 82 ? 13.886 4.250 4.127 1.00 95.44 82 SER A C 1
ATOM 616 O O . SER A 1 82 ? 14.937 4.254 4.774 1.00 95.44 82 SER A O 1
ATOM 618 N N . ALA A 1 83 ? 12.728 4.612 4.689 1.00 95.25 83 ALA A N 1
ATOM 619 C CA . ALA A 1 83 ? 12.611 5.069 6.069 1.00 95.25 83 ALA A CA 1
ATOM 620 C C . ALA A 1 83 ? 12.312 3.897 7.005 1.00 95.25 83 ALA A C 1
ATOM 622 O O . ALA A 1 83 ? 11.356 3.147 6.800 1.00 95.25 83 ALA A O 1
ATOM 623 N N . ARG A 1 84 ? 13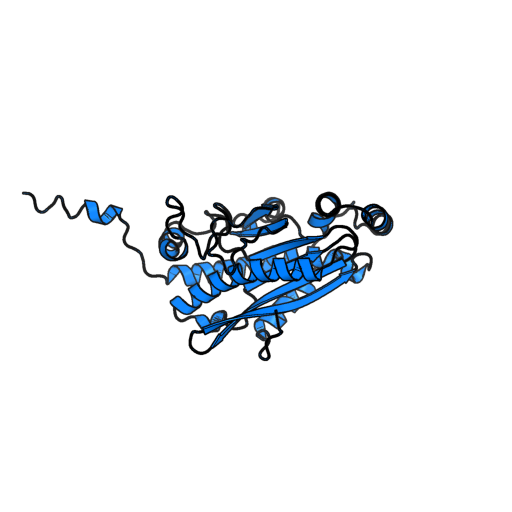.101 3.771 8.076 1.00 94.88 84 ARG A N 1
ATOM 624 C CA . ARG A 1 84 ? 12.848 2.782 9.126 1.00 94.88 84 ARG A CA 1
ATOM 625 C C . ARG A 1 84 ? 11.599 3.156 9.917 1.00 94.88 84 ARG A C 1
ATOM 627 O O . ARG A 1 84 ? 11.420 4.316 10.284 1.00 94.88 84 ARG A O 1
ATOM 634 N N . TRP A 1 85 ? 10.760 2.170 10.202 1.00 94.88 85 TRP A N 1
ATOM 635 C CA . TRP A 1 85 ? 9.524 2.355 10.952 1.00 94.88 85 TRP A CA 1
ATOM 636 C C . TRP A 1 85 ? 9.800 2.371 12.459 1.00 94.88 85 TRP A C 1
ATOM 638 O O . TRP A 1 85 ? 9.467 1.442 13.189 1.00 94.88 85 TRP A O 1
ATOM 648 N N . THR A 1 86 ? 10.477 3.425 12.919 1.00 91.81 86 THR A N 1
ATOM 649 C CA . THR A 1 86 ? 10.978 3.529 14.297 1.00 91.81 86 THR A CA 1
ATOM 650 C C . THR A 1 86 ? 9.900 3.681 15.349 1.00 91.81 86 THR A C 1
ATOM 652 O O . THR A 1 86 ? 10.164 3.377 16.506 1.00 91.81 86 THR A O 1
ATOM 655 N N . PHE A 1 87 ? 8.714 4.136 14.951 1.00 90.12 87 PHE A N 1
ATOM 656 C CA . PHE A 1 87 ? 7.585 4.321 15.855 1.00 90.12 87 PHE A CA 1
ATOM 657 C C . PHE A 1 87 ? 6.665 3.109 15.888 1.00 90.12 87 PHE A C 1
ATOM 659 O O . PHE A 1 87 ? 5.818 3.053 16.763 1.00 90.12 87 PHE A O 1
ATOM 666 N N . SER A 1 88 ? 6.791 2.148 14.969 1.00 91.06 88 SER A N 1
ATOM 667 C CA . SER A 1 88 ? 5.852 1.027 14.931 1.00 91.06 88 SER A CA 1
ATOM 668 C C . SER A 1 88 ? 6.143 0.020 16.033 1.00 91.06 88 SER A C 1
ATOM 670 O O . SER A 1 88 ? 7.299 -0.371 16.210 1.00 91.06 88 SER A O 1
ATOM 672 N N . GLN A 1 89 ? 5.092 -0.486 16.676 1.00 90.44 89 GLN A N 1
ATOM 673 C CA . GLN A 1 89 ? 5.176 -1.685 17.505 1.00 90.44 89 GLN A CA 1
ATOM 674 C C . GLN A 1 89 ? 5.735 -2.844 16.673 1.00 90.44 89 GLN A C 1
ATOM 676 O O . GLN A 1 89 ? 5.131 -3.221 15.662 1.00 90.44 89 GLN A O 1
ATOM 681 N N . PRO A 1 90 ? 6.871 -3.437 17.055 1.00 87.00 90 PRO A N 1
ATOM 682 C CA . PRO A 1 90 ? 7.485 -4.501 16.290 1.00 87.00 90 PRO A CA 1
ATOM 683 C C . PRO A 1 90 ? 6.618 -5.766 16.310 1.00 87.00 90 PRO A C 1
ATOM 685 O O . PRO A 1 90 ? 5.978 -6.105 17.303 1.00 87.00 90 PRO A O 1
ATOM 688 N N . LEU A 1 91 ? 6.616 -6.504 15.198 1.00 86.12 91 LEU A N 1
ATOM 689 C CA . LEU A 1 91 ? 6.177 -7.908 15.179 1.00 86.12 91 LEU A CA 1
ATOM 690 C C . LEU A 1 91 ? 7.358 -8.856 15.446 1.00 86.12 91 LEU A C 1
ATOM 692 O O . LEU A 1 91 ? 7.187 -9.969 15.933 1.00 86.12 91 LEU A O 1
ATOM 696 N N . THR A 1 92 ? 8.567 -8.416 15.099 1.00 85.88 92 THR A N 1
ATOM 697 C CA . THR A 1 92 ? 9.831 -9.145 15.249 1.00 85.88 92 THR A CA 1
ATOM 698 C C . THR A 1 92 ? 10.908 -8.184 15.749 1.00 85.88 92 THR A C 1
ATOM 700 O O . THR A 1 92 ? 10.710 -6.977 15.720 1.00 85.88 92 THR A O 1
ATOM 703 N N . GLN A 1 93 ? 12.078 -8.685 16.155 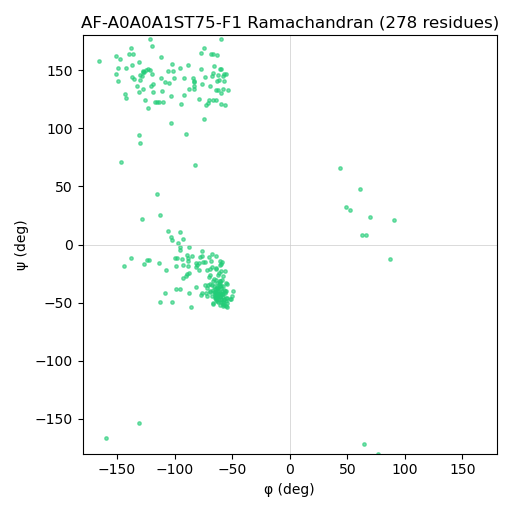1.00 83.69 93 GLN A N 1
ATOM 704 C CA . GLN A 1 93 ? 13.171 -7.825 16.644 1.00 83.69 93 GLN A CA 1
ATOM 705 C C . GLN A 1 93 ? 13.643 -6.771 15.628 1.00 83.69 93 GLN A C 1
ATOM 707 O O . GLN A 1 93 ? 14.177 -5.733 16.007 1.00 83.69 93 GLN A O 1
ATOM 712 N N . THR A 1 94 ? 13.481 -7.033 14.331 1.00 86.94 94 THR A N 1
ATOM 713 C CA . THR A 1 94 ? 13.850 -6.084 13.279 1.00 86.94 94 THR A CA 1
ATOM 714 C C . THR A 1 94 ? 12.695 -5.141 12.997 1.00 86.94 94 THR A C 1
ATOM 716 O O . THR A 1 94 ? 11.585 -5.612 12.795 1.00 86.94 94 THR A O 1
ATOM 719 N N . GLN A 1 95 ? 12.944 -3.838 12.894 1.00 89.50 95 GLN A N 1
ATOM 720 C CA . GLN A 1 95 ? 11.941 -2.905 12.379 1.00 89.50 95 GLN A CA 1
ATOM 721 C C . GLN A 1 95 ? 11.948 -2.880 10.846 1.00 89.50 95 GLN A C 1
ATOM 723 O O . GLN A 1 95 ? 13.030 -2.910 10.246 1.00 89.50 95 GLN A O 1
ATOM 728 N N . PRO A 1 96 ? 10.775 -2.793 10.196 1.00 94.12 96 PRO A N 1
ATOM 729 C CA . PRO A 1 96 ? 10.705 -2.617 8.753 1.00 94.12 96 PRO A CA 1
ATOM 730 C C . PRO A 1 96 ? 11.374 -1.327 8.273 1.00 94.12 96 PRO A C 1
ATOM 732 O O . PRO A 1 96 ? 11.391 -0.317 8.977 1.00 94.12 96 PRO A O 1
ATOM 735 N N . ALA A 1 97 ? 11.888 -1.356 7.045 1.00 95.69 97 ALA A N 1
ATOM 736 C CA . ALA A 1 97 ? 12.370 -0.174 6.336 1.00 95.69 97 ALA A CA 1
ATOM 737 C C . ALA A 1 97 ? 12.101 -0.319 4.826 1.00 95.69 97 ALA A C 1
ATOM 739 O O . ALA A 1 97 ? 13.047 -0.551 4.077 1.00 95.69 97 ALA A O 1
ATOM 740 N N . PRO A 1 98 ? 10.828 -0.243 4.385 1.00 97.44 98 PRO A N 1
ATOM 741 C CA . PRO A 1 98 ? 10.485 -0.369 2.971 1.00 97.44 98 PRO A CA 1
ATOM 742 C C . PRO A 1 98 ? 11.201 0.679 2.118 1.00 97.44 98 PRO A C 1
ATOM 744 O O . PRO A 1 98 ? 11.319 1.835 2.534 1.00 97.44 98 PRO A O 1
ATOM 747 N N . ASP A 1 99 ? 11.586 0.314 0.894 1.00 98.38 99 ASP A N 1
ATOM 748 C CA . ASP A 1 99 ? 12.154 1.260 -0.079 1.00 98.38 99 ASP A CA 1
ATOM 749 C C . ASP A 1 99 ? 11.182 2.383 -0.417 1.00 98.38 99 ASP A C 1
ATOM 751 O O . ASP A 1 99 ? 11.584 3.517 -0.684 1.00 98.38 99 ASP A O 1
ATOM 755 N N . TYR A 1 100 ? 9.887 2.081 -0.373 1.00 98.69 100 TYR A N 1
ATOM 756 C CA . TYR A 1 100 ? 8.837 3.074 -0.475 1.00 98.69 100 TYR A CA 1
ATOM 757 C C . TYR A 1 100 ? 7.606 2.651 0.324 1.00 98.69 100 TYR A C 1
ATOM 759 O O . TYR A 1 100 ? 7.231 1.479 0.314 1.00 98.69 100 TYR A O 1
ATOM 767 N N . ALA A 1 101 ? 6.956 3.590 1.002 1.00 98.56 101 ALA A N 1
ATOM 768 C CA . ALA A 1 101 ? 5.691 3.338 1.681 1.00 98.56 101 ALA A CA 1
ATOM 769 C C . ALA A 1 101 ? 4.747 4.532 1.565 1.00 98.56 101 ALA A C 1
ATOM 771 O O . ALA A 1 101 ? 5.201 5.669 1.468 1.00 98.56 101 ALA A O 1
ATOM 772 N N . VAL A 1 102 ? 3.441 4.266 1.611 1.00 98.81 102 VAL A N 1
ATOM 773 C CA . VAL A 1 102 ? 2.382 5.283 1.591 1.00 98.81 102 VAL A CA 1
ATOM 774 C C . VAL A 1 102 ? 1.405 5.033 2.725 1.00 98.81 102 VAL A C 1
ATOM 776 O O . VAL A 1 102 ? 1.071 3.890 3.057 1.00 98.81 102 VAL A O 1
ATOM 779 N N . GLY A 1 103 ? 0.955 6.131 3.309 1.00 98.50 103 GLY A N 1
ATOM 780 C CA . GLY A 1 103 ? 0.001 6.188 4.399 1.00 98.50 103 GLY A CA 1
ATOM 781 C C . GLY A 1 103 ? -0.628 7.570 4.458 1.00 98.50 103 GLY A C 1
ATOM 782 O O . GLY A 1 103 ? -0.505 8.378 3.534 1.00 98.50 103 GLY A O 1
ATOM 783 N N . PHE A 1 104 ? -1.295 7.844 5.564 1.00 98.31 104 PHE A N 1
ATOM 784 C CA . PHE A 1 104 ? -1.972 9.103 5.808 1.00 98.31 104 PHE A CA 1
ATOM 785 C C . PHE A 1 104 ? -1.059 10.087 6.530 1.00 98.31 104 PHE A C 1
ATOM 787 O O . PHE A 1 104 ? -0.273 9.719 7.410 1.00 98.31 104 PHE A O 1
ATOM 794 N N . ARG A 1 105 ? -1.195 11.360 6.170 1.00 96.88 105 ARG A N 1
ATOM 795 C CA . ARG A 1 105 ? -0.555 12.465 6.881 1.00 96.88 105 ARG A CA 1
ATOM 796 C C . ARG A 1 105 ? -1.134 12.621 8.281 1.00 96.88 105 ARG A C 1
ATOM 798 O O . ARG A 1 105 ? -2.234 12.164 8.587 1.00 96.88 105 ARG A O 1
ATOM 805 N N . HIS A 1 106 ? -0.418 13.356 9.126 1.00 90.31 106 HIS A N 1
ATOM 806 C CA . HIS A 1 106 ? -0.927 13.722 10.447 1.00 90.31 106 HIS A CA 1
ATOM 807 C C . HIS A 1 106 ? -2.213 14.574 10.381 1.00 90.31 106 HIS A C 1
ATOM 809 O O . HIS A 1 106 ? -3.068 14.427 11.248 1.00 90.31 106 HIS A O 1
ATOM 815 N N . ASP A 1 107 ? -2.343 15.427 9.360 1.00 93.06 107 ASP A N 1
ATOM 816 C CA . ASP A 1 107 ? -3.451 16.362 9.124 1.00 93.06 107 ASP A CA 1
ATOM 817 C C . ASP A 1 107 ? -4.553 15.766 8.234 1.00 93.06 107 ASP A C 1
ATOM 819 O O . ASP A 1 107 ? -5.537 16.435 7.930 1.00 93.06 107 ASP A O 1
ATOM 823 N N . ALA A 1 108 ? -4.435 14.483 7.872 1.00 96.38 108 ALA A N 1
ATOM 824 C CA . ALA A 1 108 ? -5.478 13.744 7.168 1.00 96.38 108 ALA A CA 1
ATOM 825 C C . ALA A 1 108 ? -6.722 13.483 8.030 1.00 96.38 108 ALA A C 1
ATOM 827 O O . ALA A 1 108 ? -7.743 13.059 7.503 1.00 96.38 108 ALA A O 1
ATOM 828 N N . PHE A 1 109 ? -6.640 13.673 9.347 1.00 95.88 109 PHE A N 1
ATOM 829 C CA . PHE A 1 109 ? -7.720 13.406 10.294 1.00 95.88 109 PHE A CA 1
ATOM 830 C C . PHE A 1 109 ? -8.079 14.680 11.050 1.00 95.88 109 PHE A C 1
ATOM 832 O O . PHE A 1 109 ? -7.223 15.531 11.304 1.00 95.88 109 PHE A O 1
ATOM 839 N N . THR A 1 110 ? -9.340 14.808 11.464 1.00 95.81 110 THR A N 1
ATOM 840 C CA . THR A 1 110 ? -9.767 15.968 12.258 1.00 95.81 110 THR A CA 1
ATOM 841 C C . THR A 1 110 ? -9.033 16.012 13.602 1.00 95.81 110 THR A C 1
ATOM 843 O O . THR A 1 110 ? -8.482 15.012 14.076 1.00 95.81 110 THR A O 1
ATOM 846 N N . ARG A 1 111 ? -9.046 17.171 14.275 1.00 93.25 111 ARG A N 1
ATOM 847 C CA . ARG A 1 111 ? -8.490 17.284 15.635 1.00 93.25 111 ARG A CA 1
ATOM 848 C C . ARG A 1 111 ? -9.153 16.285 16.593 1.00 93.25 111 ARG A C 1
ATOM 850 O O . ARG A 1 111 ? -8.451 15.646 17.367 1.00 93.25 111 ARG A O 1
ATOM 857 N N . GLN A 1 112 ? -10.473 16.114 16.501 1.00 93.88 112 GLN A N 1
ATOM 858 C CA . GLN A 1 112 ? -11.221 15.173 17.338 1.00 93.88 112 GLN A CA 1
ATOM 859 C C . GLN A 1 112 ? -10.809 13.720 17.064 1.00 93.88 112 GLN A C 1
ATOM 861 O O . GLN A 1 112 ? -10.496 12.987 18.000 1.00 93.88 112 GLN A O 1
ATOM 866 N N . GLN A 1 113 ? -10.711 13.328 15.791 1.00 95.06 113 GLN A N 1
ATOM 867 C CA . GLN A 1 113 ? -10.216 12.005 15.396 1.00 95.06 113 GLN A CA 1
ATOM 868 C C . GLN A 1 113 ? -8.782 11.774 15.881 1.00 95.06 113 GLN A C 1
ATOM 870 O O . GLN A 1 113 ? -8.460 10.720 16.423 1.00 95.06 113 GLN A O 1
ATOM 875 N N . SER A 1 114 ? -7.922 12.785 15.761 1.00 92.25 114 SER A N 1
ATOM 876 C CA . SER A 1 114 ? -6.543 12.728 16.249 1.00 92.25 114 SER A CA 1
ATOM 877 C C . SER A 1 114 ? -6.458 12.504 17.758 1.00 92.25 114 SER A C 1
ATOM 879 O O . SER A 1 114 ? -5.631 11.702 18.195 1.00 92.25 114 SER A O 1
ATOM 881 N N . THR A 1 115 ? -7.316 13.159 18.545 1.00 91.62 115 THR A N 1
ATOM 882 C CA . THR A 1 115 ? -7.417 12.943 19.997 1.00 91.62 115 THR A CA 1
ATOM 883 C C . THR A 1 115 ? -7.877 11.525 20.315 1.00 91.62 115 THR A C 1
ATOM 885 O O . THR A 1 115 ? -7.262 10.857 21.141 1.00 91.62 115 THR A O 1
ATOM 888 N N . ARG A 1 116 ? -8.901 11.030 19.616 1.00 92.81 116 ARG A N 1
ATOM 889 C CA . ARG A 1 116 ? -9.443 9.677 19.811 1.00 92.81 116 ARG A CA 1
ATOM 890 C C . ARG A 1 116 ? -8.448 8.570 19.469 1.00 92.81 116 ARG A C 1
ATOM 892 O O . ARG A 1 116 ? -8.452 7.527 20.108 1.00 92.81 116 ARG A O 1
ATOM 899 N N . MET A 1 117 ? -7.544 8.806 18.519 1.00 91.88 117 MET A N 1
ATOM 900 C CA . MET A 1 117 ? -6.478 7.857 18.180 1.00 91.88 117 MET A CA 1
ATOM 901 C C . MET A 1 117 ? -5.320 7.817 19.190 1.00 91.88 117 MET A C 1
ATOM 903 O O . MET A 1 117 ? -4.470 6.937 19.067 1.00 91.88 117 MET A O 1
ATOM 907 N N . ARG A 1 118 ? -5.239 8.738 20.166 1.00 89.94 118 ARG A N 1
ATOM 908 C CA . ARG A 1 118 ? -4.109 8.808 21.118 1.00 89.94 118 ARG A CA 1
ATOM 909 C C . ARG A 1 118 ? -3.767 7.462 21.780 1.00 89.94 118 ARG A C 1
ATOM 911 O O . ARG A 1 118 ? -2.582 7.134 21.774 1.00 89.94 118 ARG A O 1
ATOM 918 N N . PRO A 1 119 ? -4.731 6.648 22.259 1.00 88.75 119 PRO A N 1
ATOM 919 C CA . PRO A 1 119 ? -4.424 5.351 22.870 1.00 88.75 119 PRO A CA 1
ATOM 920 C C . PRO A 1 119 ? -3.708 4.368 21.936 1.00 88.75 119 PRO A C 1
ATOM 922 O O . PRO A 1 119 ? -2.867 3.601 22.385 1.00 88.75 119 PRO A O 1
ATOM 925 N N . PHE A 1 120 ? -3.994 4.412 20.631 1.00 88.38 120 PHE A N 1
ATOM 926 C CA . PHE A 1 120 ? -3.345 3.556 19.628 1.00 88.38 120 PHE A CA 1
ATOM 927 C C . PHE A 1 120 ? -1.982 4.094 19.185 1.00 88.38 120 PHE A C 1
ATOM 929 O O . PHE A 1 120 ? -1.198 3.389 18.542 1.00 88.38 120 PHE A O 1
ATOM 936 N N . ILE A 1 121 ? -1.710 5.364 19.481 1.00 88.00 121 ILE A N 1
ATOM 937 C CA . ILE A 1 121 ? -0.493 6.044 19.055 1.00 88.00 121 ILE A CA 1
ATOM 938 C C . ILE A 1 121 ? 0.585 5.998 20.123 1.00 88.00 121 ILE A C 1
ATOM 940 O O . ILE A 1 121 ? 1.745 5.825 19.759 1.00 88.00 121 ILE A O 1
ATOM 944 N N . GLY A 1 122 ? 0.196 6.129 21.391 1.00 85.38 122 GLY A N 1
ATOM 945 C CA . GLY A 1 122 ? 1.120 6.263 22.510 1.00 85.38 122 GLY A CA 1
ATOM 946 C C . GLY A 1 122 ? 1.734 7.661 22.613 1.00 85.38 122 GLY A C 1
ATOM 947 O O . GLY A 1 122 ? 1.448 8.570 21.823 1.00 85.38 122 GLY A O 1
ATOM 948 N N . ASN A 1 123 ? 2.588 7.848 23.612 1.00 81.69 123 ASN A N 1
ATOM 949 C CA . ASN A 1 123 ? 3.369 9.057 23.803 1.00 81.69 123 ASN A CA 1
ATOM 950 C C . ASN A 1 123 ? 4.720 8.956 23.076 1.00 81.69 123 ASN A C 1
ATOM 952 O O . ASN A 1 123 ? 5.734 8.492 23.600 1.00 81.69 123 ASN A O 1
ATOM 956 N N . ILE A 1 124 ? 4.741 9.486 21.855 1.00 76.00 124 ILE A N 1
ATOM 957 C CA . ILE A 1 124 ? 5.931 9.503 20.997 1.00 76.00 124 ILE A CA 1
ATOM 958 C C . ILE A 1 124 ? 7.134 10.242 21.611 1.00 76.00 124 ILE A C 1
ATOM 960 O O . ILE A 1 124 ? 8.267 9.984 21.212 1.00 76.00 124 ILE A O 1
ATOM 964 N N . PHE A 1 125 ? 6.918 11.159 22.565 1.00 73.75 125 PHE A N 1
ATOM 965 C CA . PHE A 1 125 ? 7.991 11.961 23.167 1.00 73.75 125 PHE A CA 1
ATOM 966 C C . PHE A 1 125 ? 8.795 11.197 24.220 1.00 73.75 125 PHE A C 1
ATOM 968 O O . PHE A 1 125 ? 9.940 11.557 24.482 1.00 73.75 125 PHE A O 1
ATOM 975 N N . VAL A 1 126 ? 8.220 10.143 24.801 1.00 79.12 126 VAL A N 1
ATOM 976 C CA . VAL A 1 126 ? 8.909 9.260 25.757 1.00 79.12 126 VAL A CA 1
ATOM 977 C C . VAL A 1 126 ? 9.343 7.935 25.124 1.00 79.12 126 VAL A C 1
ATOM 979 O O . VAL A 1 126 ? 9.932 7.100 25.803 1.00 79.12 126 VAL A O 1
ATOM 982 N N . GLY A 1 127 ? 9.129 7.782 23.811 1.00 75.69 127 GLY A N 1
ATOM 983 C CA . GLY A 1 127 ? 9.590 6.635 23.031 1.00 75.69 127 GLY A CA 1
ATOM 984 C C . GLY A 1 127 ? 8.598 5.477 22.942 1.00 75.69 127 GLY A C 1
ATOM 985 O O . GLY A 1 127 ? 9.032 4.364 22.654 1.00 75.69 127 GLY A O 1
ATOM 986 N N . ASP A 1 128 ? 7.302 5.717 23.174 1.00 80.81 128 ASP A N 1
ATOM 987 C CA . ASP A 1 128 ? 6.288 4.671 23.038 1.00 80.81 128 ASP A CA 1
ATOM 988 C C . ASP A 1 128 ? 6.226 4.125 21.609 1.00 80.81 128 ASP A C 1
ATOM 990 O O . ASP A 1 128 ? 6.290 4.857 20.615 1.00 80.81 128 ASP A O 1
ATOM 994 N N . GLU A 1 129 ? 6.030 2.814 21.525 1.00 86.81 129 GLU A N 1
ATOM 995 C CA . GLU A 1 129 ? 5.751 2.134 20.276 1.00 86.81 129 GLU A CA 1
ATOM 996 C C . GLU A 1 129 ? 4.256 2.224 19.934 1.00 86.81 129 GLU A C 1
ATOM 998 O O . GLU A 1 129 ? 3.368 1.986 20.756 1.00 86.81 129 GLU A O 1
ATOM 1003 N N . SER A 1 130 ? 3.979 2.502 18.668 1.00 90.50 130 SER A N 1
ATOM 1004 C CA . SER A 1 130 ? 2.677 2.848 18.119 1.00 90.50 130 SER A CA 1
ATOM 1005 C C . SER A 1 130 ? 2.083 1.729 17.268 1.00 90.50 130 SER A C 1
ATOM 1007 O O . SER A 1 130 ? 2.772 1.130 16.438 1.00 90.50 130 SER A O 1
ATOM 1009 N N . LEU A 1 131 ? 0.776 1.491 17.389 1.00 91.12 131 LEU A N 1
ATOM 1010 C CA . LEU A 1 131 ? 0.054 0.673 16.412 1.00 91.12 131 LEU A CA 1
ATOM 1011 C C . LEU A 1 131 ? -0.147 1.434 15.098 1.00 91.12 131 LEU A C 1
ATOM 1013 O O . LEU A 1 131 ? -0.126 0.827 14.033 1.00 91.12 131 LEU A O 1
ATOM 1017 N N . PHE A 1 132 ? -0.354 2.753 15.159 1.00 93.25 132 PHE A N 1
ATOM 1018 C CA . PHE A 1 132 ? -0.781 3.549 14.002 1.00 93.25 132 PHE A CA 1
ATOM 1019 C C . PHE A 1 132 ? 0.358 4.291 13.301 1.00 93.25 132 PHE A C 1
ATOM 1021 O O . PHE A 1 132 ? 0.167 4.714 12.163 1.00 93.25 132 PHE A O 1
ATOM 1028 N N . LEU A 1 133 ? 1.518 4.487 13.930 1.00 93.75 133 LEU A N 1
ATOM 1029 C CA . LEU A 1 133 ? 2.641 5.203 13.320 1.00 93.75 133 LEU A CA 1
ATOM 1030 C C . LEU A 1 133 ? 3.733 4.252 12.848 1.00 93.75 133 LEU A C 1
ATOM 1032 O O . LEU A 1 133 ? 4.273 3.461 13.614 1.00 93.75 133 LEU A O 1
ATOM 1036 N N . ALA A 1 134 ? 4.119 4.406 11.586 1.00 92.75 134 ALA A N 1
ATOM 1037 C CA . ALA A 1 134 ? 5.355 3.842 11.062 1.00 92.75 134 ALA A CA 1
ATOM 1038 C C . ALA A 1 134 ? 6.526 4.800 11.325 1.00 92.75 134 ALA A C 1
ATOM 1040 O O . ALA A 1 134 ? 7.525 4.440 11.946 1.00 92.75 134 ALA A O 1
ATOM 1041 N N . THR A 1 135 ? 6.378 6.052 10.896 1.00 92.31 135 THR A N 1
ATOM 1042 C CA . THR A 1 135 ? 7.314 7.153 11.167 1.00 92.31 135 THR A CA 1
ATOM 1043 C C . THR A 1 135 ? 6.575 8.282 11.889 1.00 92.31 135 THR A C 1
ATOM 1045 O O . THR A 1 135 ? 5.357 8.228 12.038 1.00 92.31 135 THR A O 1
ATOM 1048 N N . ALA A 1 136 ? 7.278 9.350 12.277 1.00 89.25 136 ALA A N 1
ATOM 1049 C CA . ALA A 1 136 ? 6.645 10.531 12.874 1.00 89.25 136 ALA A CA 1
ATOM 1050 C C . ALA A 1 136 ? 5.609 11.219 11.954 1.00 89.25 136 ALA A C 1
ATOM 1052 O O . ALA A 1 136 ? 4.807 12.021 12.425 1.00 89.25 136 ALA A O 1
ATOM 1053 N N . TYR A 1 137 ? 5.629 10.929 10.650 1.00 88.31 137 TYR A N 1
ATOM 1054 C CA . TYR A 1 137 ? 4.776 11.560 9.640 1.00 88.31 137 TYR A CA 1
ATOM 1055 C C . TYR A 1 137 ? 3.912 10.565 8.852 1.00 88.31 137 TYR A C 1
ATOM 1057 O O . TYR A 1 137 ? 2.960 10.999 8.213 1.00 88.31 137 TYR A O 1
ATOM 1065 N N . LEU A 1 138 ? 4.181 9.255 8.930 1.00 96.06 138 LEU A N 1
ATOM 1066 C CA . LEU A 1 138 ? 3.421 8.212 8.234 1.00 96.06 138 LEU A CA 1
ATOM 1067 C C . LEU A 1 138 ? 2.469 7.485 9.196 1.00 96.06 138 LEU A C 1
ATOM 1069 O O . LEU A 1 138 ? 2.905 6.639 9.985 1.00 96.06 138 LEU A O 1
ATOM 1073 N N . ARG A 1 139 ? 1.171 7.792 9.104 1.00 95.75 139 ARG A N 1
ATOM 1074 C CA . ARG A 1 139 ? 0.100 7.214 9.933 1.00 95.75 139 ARG A CA 1
ATOM 1075 C C . ARG A 1 139 ? -0.712 6.202 9.125 1.00 95.75 139 ARG A C 1
ATOM 1077 O O . ARG A 1 139 ? -1.014 6.456 7.966 1.00 95.75 139 ARG A O 1
ATOM 1084 N N . VAL A 1 140 ? -1.070 5.076 9.736 1.00 96.38 140 VAL A N 1
ATOM 1085 C CA . VAL A 1 140 ? -1.848 3.970 9.147 1.00 96.38 140 VAL A CA 1
ATOM 1086 C C . VAL A 1 140 ? -1.357 3.650 7.721 1.00 96.38 140 VAL A C 1
ATOM 1088 O O . VAL A 1 140 ? -2.055 3.931 6.742 1.00 96.38 140 VAL A O 1
ATOM 1091 N N . PRO A 1 141 ? -0.109 3.158 7.570 1.00 97.75 141 PRO A N 1
ATOM 1092 C CA . PRO A 1 141 ? 0.424 2.801 6.258 1.00 97.75 141 PRO A CA 1
ATOM 1093 C C . PRO A 1 141 ? -0.475 1.762 5.584 1.00 97.75 141 PRO A C 1
ATOM 1095 O O . PRO A 1 141 ? -1.037 0.905 6.257 1.00 97.75 141 PRO A O 1
ATOM 1098 N N . PHE A 1 142 ? -0.586 1.812 4.258 1.00 98.62 142 PHE A N 1
ATOM 1099 C CA . PHE A 1 142 ? -1.409 0.866 3.491 1.00 98.62 142 PHE A CA 1
ATOM 1100 C C . PHE A 1 142 ? -0.752 0.378 2.199 1.00 98.62 142 PHE A C 1
ATOM 1102 O O . PHE A 1 142 ? -1.255 -0.561 1.590 1.00 98.62 142 PHE A O 1
ATOM 1109 N N . LEU A 1 143 ? 0.344 0.988 1.749 1.00 98.75 143 LEU A N 1
ATOM 1110 C CA . LEU A 1 143 ? 1.103 0.521 0.590 1.00 98.75 143 LEU A CA 1
ATOM 1111 C C . LEU A 1 143 ? 2.579 0.454 0.955 1.00 98.75 143 LEU A C 1
ATOM 1113 O O . LEU A 1 143 ? 3.128 1.422 1.477 1.00 98.75 143 LEU A O 1
ATOM 1117 N N . THR A 1 144 ? 3.229 -0.662 0.644 1.00 98.62 144 THR A N 1
ATOM 1118 C CA . THR A 1 144 ? 4.683 -0.813 0.778 1.00 98.62 144 THR A CA 1
ATOM 1119 C C . THR A 1 144 ? 5.294 -1.314 -0.521 1.00 98.62 144 THR A C 1
ATOM 1121 O O . THR A 1 144 ? 4.662 -2.049 -1.283 1.00 98.62 144 THR A O 1
ATOM 1124 N N . CYS A 1 145 ? 6.529 -0.918 -0.793 1.00 98.69 145 CYS A N 1
ATOM 1125 C CA . CYS A 1 145 ? 7.298 -1.397 -1.923 1.00 98.69 145 CYS A CA 1
ATOM 1126 C C . CYS A 1 145 ? 8.705 -1.789 -1.486 1.00 98.69 145 CYS A C 1
ATOM 1128 O O . CYS A 1 145 ? 9.358 -1.055 -0.745 1.00 98.69 145 CYS A O 1
ATOM 1130 N N . GLU A 1 146 ? 9.156 -2.931 -1.992 1.00 98.50 146 GLU A N 1
ATOM 1131 C CA .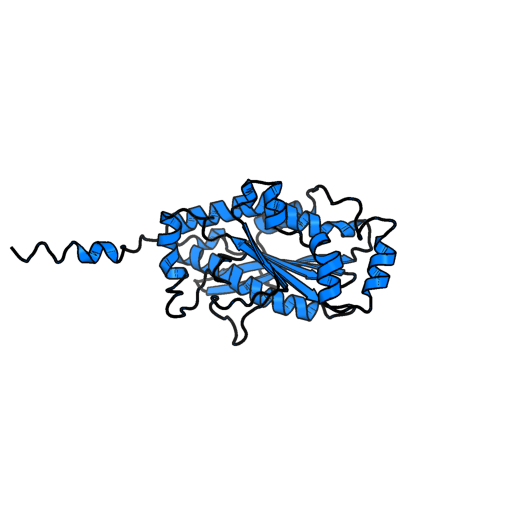 GLU A 1 146 ? 10.507 -3.453 -1.811 1.00 98.50 146 GLU A CA 1
ATOM 1132 C C . GLU A 1 146 ? 11.096 -3.725 -3.185 1.00 98.50 146 GLU A C 1
ATOM 1134 O O . GLU A 1 146 ? 10.527 -4.457 -4.004 1.00 98.50 146 GLU A O 1
ATOM 1139 N N . VAL A 1 147 ? 12.246 -3.129 -3.439 1.00 97.94 147 VAL A N 1
ATOM 1140 C CA . VAL A 1 147 ? 12.958 -3.234 -4.699 1.00 97.94 147 VAL A CA 1
ATOM 1141 C C . VAL A 1 147 ? 14.142 -4.151 -4.489 1.00 97.94 147 VAL A C 1
ATOM 1143 O O . VAL A 1 147 ? 14.688 -4.273 -3.395 1.00 97.94 147 VAL A O 1
ATOM 1146 N N . LYS A 1 148 ? 14.526 -4.863 -5.538 1.00 97.25 148 LYS A N 1
ATOM 1147 C CA . LYS A 1 148 ? 15.786 -5.592 -5.561 1.00 97.25 148 LYS A CA 1
ATOM 1148 C C . LYS A 1 148 ? 16.593 -5.155 -6.768 1.00 97.25 148 LYS A C 1
ATOM 1150 O O . LYS A 1 148 ? 16.050 -4.760 -7.802 1.00 97.25 148 LYS A O 1
ATOM 1155 N N . GLY A 1 149 ? 17.913 -5.226 -6.617 1.00 92.88 149 GLY A N 1
ATOM 1156 C CA . GLY A 1 149 ? 18.833 -5.078 -7.736 1.00 92.88 149 GLY A CA 1
ATOM 1157 C C . GLY A 1 149 ? 18.599 -6.141 -8.808 1.00 92.88 149 GLY A C 1
ATOM 1158 O O . GLY A 1 149 ? 17.761 -7.039 -8.673 1.00 92.88 149 GLY A O 1
ATOM 1159 N N . ALA A 1 150 ? 19.359 -6.041 -9.888 1.00 87.44 150 ALA A N 1
ATOM 1160 C CA . ALA A 1 150 ? 19.155 -6.910 -11.027 1.00 87.44 150 ALA A CA 1
ATOM 1161 C C . ALA A 1 150 ? 19.384 -8.390 -10.694 1.00 87.44 150 ALA A C 1
ATOM 1163 O O . ALA A 1 150 ? 20.362 -8.743 -10.031 1.00 87.44 150 ALA A O 1
ATOM 1164 N N . GLY A 1 151 ? 18.450 -9.248 -11.113 1.00 78.25 151 GLY A N 1
ATOM 1165 C CA . GLY A 1 151 ? 18.454 -10.673 -10.752 1.00 78.25 151 GLY A CA 1
ATOM 1166 C C . GLY A 1 151 ? 18.231 -10.960 -9.259 1.00 78.25 151 GLY A C 1
ATOM 1167 O O . GLY A 1 151 ? 18.366 -12.107 -8.834 1.00 78.25 151 GLY A O 1
ATOM 1168 N N . GLY A 1 152 ? 17.896 -9.945 -8.458 1.00 85.62 152 GLY A N 1
ATOM 1169 C CA . GLY A 1 152 ? 17.613 -10.097 -7.037 1.00 85.62 152 GLY A CA 1
ATOM 1170 C C . GLY A 1 152 ? 16.338 -10.900 -6.774 1.00 85.62 152 GLY A C 1
ATOM 1171 O O . GLY A 1 152 ? 15.372 -10.847 -7.542 1.00 85.62 152 GLY A O 1
ATOM 1172 N N . ASP A 1 153 ? 16.344 -11.643 -5.667 1.00 90.62 153 ASP A N 1
ATOM 1173 C CA . ASP A 1 153 ? 15.257 -12.546 -5.292 1.00 90.62 153 ASP A CA 1
ATOM 1174 C C . ASP A 1 153 ? 14.036 -11.777 -4.765 1.00 90.62 153 ASP A C 1
ATOM 1176 O O . ASP A 1 153 ? 14.024 -11.272 -3.637 1.00 90.62 153 ASP A O 1
ATOM 1180 N N . LEU A 1 154 ? 12.973 -11.735 -5.573 1.00 94.88 154 LEU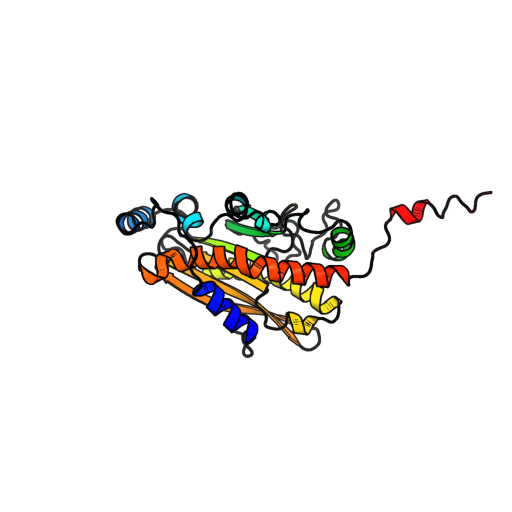 A N 1
ATOM 1181 C CA . LEU A 1 154 ? 11.704 -11.129 -5.174 1.00 94.88 154 LEU A CA 1
ATOM 1182 C C . LEU A 1 154 ? 11.031 -11.861 -4.010 1.00 94.88 154 LEU A C 1
ATOM 1184 O O . LEU A 1 154 ? 10.258 -11.238 -3.294 1.00 94.88 154 LEU A O 1
ATOM 1188 N N . GLN A 1 155 ? 11.364 -13.122 -3.719 1.00 94.62 155 GLN A N 1
ATOM 1189 C CA . GLN A 1 155 ? 10.853 -13.776 -2.511 1.00 94.62 155 GLN A CA 1
ATOM 1190 C C . GLN A 1 155 ? 11.398 -13.128 -1.234 1.00 94.62 155 GLN A C 1
ATOM 1192 O O . GLN A 1 155 ? 10.713 -13.129 -0.208 1.00 94.62 155 GLN A O 1
ATOM 1197 N N . VAL A 1 156 ? 12.611 -12.563 -1.267 1.00 95.19 156 VAL A N 1
ATOM 1198 C CA . VAL A 1 156 ? 13.151 -11.773 -0.149 1.00 95.19 156 VAL A CA 1
ATOM 1199 C C . VAL A 1 156 ? 12.340 -10.489 0.006 1.00 95.19 156 VAL A C 1
ATOM 1201 O O . VAL A 1 156 ? 11.838 -10.232 1.102 1.00 95.19 156 VAL A O 1
ATOM 1204 N N . ALA A 1 157 ? 12.137 -9.754 -1.094 1.00 96.88 157 ALA A N 1
ATOM 1205 C CA . ALA A 1 157 ? 11.317 -8.539 -1.134 1.00 96.88 157 ALA A CA 1
ATOM 1206 C C . ALA A 1 157 ? 9.902 -8.796 -0.593 1.00 96.88 157 ALA A C 1
ATOM 1208 O O . ALA A 1 157 ? 9.395 -8.077 0.262 1.00 96.88 157 ALA A O 1
ATOM 1209 N N . ASP A 1 158 ? 9.286 -9.893 -1.023 1.00 97.12 158 ASP A N 1
ATOM 1210 C CA . ASP A 1 158 ? 7.958 -10.322 -0.607 1.00 97.12 158 ASP A CA 1
ATOM 1211 C C . ASP A 1 158 ? 7.865 -10.649 0.885 1.00 97.12 158 ASP A C 1
ATOM 1213 O O . ASP A 1 158 ? 6.802 -10.478 1.486 1.00 97.12 158 ASP A O 1
ATOM 1217 N N . ARG A 1 159 ? 8.935 -11.176 1.495 1.00 95.62 159 ARG A N 1
ATOM 1218 C CA . ARG A 1 159 ? 8.984 -11.426 2.945 1.00 95.62 159 ARG A CA 1
ATOM 1219 C C . ARG A 1 159 ? 9.105 -10.120 3.723 1.00 95.62 159 ARG A C 1
ATOM 1221 O O . ARG A 1 159 ? 8.411 -9.973 4.726 1.00 95.62 159 ARG A O 1
ATOM 1228 N N . GLN A 1 160 ? 9.937 -9.190 3.254 1.00 95.81 160 GLN A N 1
ATOM 1229 C CA . GLN A 1 160 ? 10.083 -7.861 3.857 1.00 95.81 160 GLN A CA 1
ATOM 1230 C C . GLN A 1 160 ? 8.760 -7.089 3.783 1.00 95.81 160 GLN A C 1
ATOM 1232 O O . GLN A 1 160 ? 8.239 -6.655 4.807 1.00 95.81 160 GLN A O 1
ATOM 1237 N N . ASN A 1 161 ? 8.139 -7.052 2.605 1.00 97.50 161 ASN A N 1
ATOM 1238 C CA . ASN A 1 161 ? 6.815 -6.473 2.403 1.00 97.50 161 ASN A CA 1
ATOM 1239 C C . ASN A 1 161 ? 5.732 -7.134 3.261 1.00 97.50 161 ASN A C 1
ATOM 1241 O O . ASN A 1 161 ? 4.908 -6.434 3.837 1.00 97.50 161 ASN A O 1
ATOM 1245 N N . ALA A 1 162 ? 5.719 -8.468 3.381 1.00 96.56 162 ALA A N 1
ATOM 1246 C CA . ALA A 1 162 ? 4.742 -9.151 4.229 1.00 96.56 162 ALA A CA 1
ATOM 1247 C C . ALA A 1 162 ? 4.860 -8.733 5.700 1.00 96.56 162 ALA A C 1
ATOM 1249 O O . ALA A 1 162 ? 3.844 -8.625 6.379 1.00 96.56 162 ALA A O 1
ATOM 1250 N N . HIS A 1 163 ? 6.073 -8.474 6.190 1.00 96.06 163 HIS A N 1
ATOM 1251 C CA . HIS A 1 163 ? 6.273 -7.967 7.543 1.00 96.06 163 HIS A CA 1
ATOM 1252 C C . HIS A 1 163 ? 5.701 -6.550 7.698 1.00 96.06 163 HIS A C 1
ATOM 1254 O O . HIS A 1 163 ? 4.867 -6.331 8.575 1.00 96.06 163 HIS A O 1
ATOM 1260 N N . SER A 1 164 ? 6.064 -5.624 6.809 1.00 96.75 164 SER A N 1
ATOM 1261 C CA . SER A 1 164 ? 5.570 -4.239 6.828 1.00 96.75 164 SER A CA 1
ATOM 1262 C C . SER A 1 164 ? 4.046 -4.164 6.694 1.00 96.75 164 SER A C 1
ATOM 1264 O O . SER A 1 164 ? 3.371 -3.506 7.484 1.00 96.75 164 SER A O 1
ATOM 1266 N N . ALA A 1 165 ? 3.478 -4.896 5.736 1.00 97.56 165 ALA A N 1
ATOM 1267 C CA . ALA A 1 165 ? 2.041 -4.922 5.505 1.00 97.56 165 ALA A CA 1
ATOM 1268 C C . ALA A 1 165 ? 1.269 -5.618 6.639 1.00 97.56 165 ALA A C 1
ATOM 1270 O O . ALA A 1 165 ? 0.123 -5.266 6.891 1.00 97.56 165 ALA A O 1
ATOM 1271 N N . THR A 1 166 ? 1.883 -6.550 7.377 1.00 97.44 166 THR A N 1
ATOM 1272 C CA . THR A 1 166 ? 1.251 -7.124 8.579 1.00 97.44 166 THR A CA 1
ATOM 1273 C C . THR A 1 166 ? 1.052 -6.064 9.659 1.00 97.44 166 THR A C 1
ATOM 1275 O O . THR A 1 166 ? -0.013 -6.020 10.266 1.00 97.44 166 THR A O 1
ATOM 1278 N N . LEU A 1 167 ? 2.031 -5.177 9.877 1.00 97.00 167 LEU A N 1
ATOM 1279 C CA . LEU A 1 167 ? 1.883 -4.075 10.837 1.00 97.00 167 LEU A CA 1
ATOM 1280 C C . LEU A 1 167 ? 0.768 -3.108 10.415 1.00 97.00 167 LEU A C 1
ATOM 1282 O O . LEU A 1 167 ? -0.050 -2.719 11.246 1.00 97.00 167 LEU A O 1
ATOM 1286 N N . ALA A 1 168 ? 0.700 -2.788 9.118 1.00 97.12 168 ALA A N 1
ATOM 1287 C CA . ALA A 1 168 ? -0.374 -1.990 8.526 1.00 97.12 168 ALA A CA 1
ATOM 1288 C C . ALA A 1 168 ? -1.764 -2.609 8.764 1.00 97.12 168 ALA A C 1
ATOM 1290 O O . ALA A 1 168 ? -2.667 -1.952 9.278 1.00 97.12 168 ALA A O 1
ATOM 1291 N N . VAL A 1 169 ? -1.927 -3.894 8.436 1.00 98.31 169 VAL A N 1
ATOM 1292 C CA . VAL A 1 169 ? -3.194 -4.622 8.610 1.00 98.31 169 VAL A CA 1
ATOM 1293 C C . VAL A 1 169 ? -3.564 -4.741 10.088 1.00 98.31 169 VAL A C 1
ATOM 1295 O O . VAL A 1 169 ? -4.731 -4.552 10.426 1.00 98.31 169 VAL A O 1
ATOM 1298 N N . ARG A 1 170 ? -2.594 -5.016 10.972 1.00 97.12 170 ARG A N 1
ATOM 1299 C CA . ARG A 1 170 ? -2.812 -5.120 12.423 1.00 97.12 170 ARG A CA 1
ATOM 1300 C C . ARG A 1 170 ? -3.423 -3.848 12.988 1.00 97.12 170 ARG A C 1
ATOM 1302 O O . ARG A 1 170 ? -4.421 -3.941 13.685 1.00 97.12 170 ARG A O 1
ATOM 1309 N N . ALA A 1 171 ? -2.875 -2.682 12.647 1.00 95.88 171 ALA A N 1
ATOM 1310 C CA . ALA A 1 171 ? -3.389 -1.396 13.116 1.00 95.88 171 ALA A CA 1
ATOM 1311 C C . ALA A 1 171 ? -4.903 -1.256 12.875 1.00 95.88 171 ALA A C 1
ATOM 1313 O O . ALA A 1 171 ? -5.664 -0.891 13.767 1.00 95.88 171 ALA A O 1
ATOM 1314 N N . ILE A 1 172 ? -5.343 -1.600 11.665 1.00 97.88 172 ILE A N 1
ATOM 1315 C CA . ILE A 1 172 ? -6.739 -1.465 11.249 1.00 97.88 172 ILE A CA 1
ATOM 1316 C C . ILE A 1 172 ? -7.594 -2.581 11.864 1.00 97.88 172 ILE A C 1
ATOM 1318 O O . ILE A 1 172 ? -8.696 -2.318 12.333 1.00 97.88 172 ILE A O 1
ATOM 1322 N N . ALA A 1 173 ? -7.099 -3.818 11.901 1.00 97.81 173 ALA A N 1
ATOM 1323 C CA . ALA A 1 173 ? -7.834 -4.942 12.475 1.00 97.81 173 ALA A CA 1
ATOM 1324 C C . ALA A 1 173 ? -8.090 -4.754 13.982 1.00 97.81 173 ALA A C 1
ATOM 1326 O O . ALA A 1 173 ? -9.216 -4.950 14.430 1.00 97.81 173 ALA A O 1
ATOM 1327 N N . GLU A 1 174 ? -7.086 -4.298 14.736 1.00 96.56 174 GLU A N 1
ATOM 1328 C CA . GLU A 1 174 ? -7.188 -3.972 16.168 1.00 96.56 174 GLU A CA 1
ATOM 1329 C C . GLU A 1 174 ? -8.213 -2.855 16.416 1.00 96.56 174 GLU A C 1
ATOM 1331 O O . GLU A 1 174 ? -9.057 -2.976 17.302 1.00 96.56 174 GLU A O 1
ATOM 1336 N N . LEU A 1 175 ? -8.200 -1.795 15.595 1.00 96.81 175 LEU A N 1
ATOM 1337 C CA . LEU A 1 175 ? -9.180 -0.706 15.673 1.00 96.81 175 LEU A CA 1
ATOM 1338 C C . LEU A 1 175 ? -10.615 -1.223 15.518 1.00 96.81 175 LEU A C 1
ATOM 1340 O O . LEU A 1 175 ? -11.481 -0.916 16.334 1.00 96.81 175 LEU A O 1
ATOM 1344 N N . PHE A 1 176 ? -10.872 -1.999 14.465 1.00 97.50 176 PHE A N 1
ATOM 1345 C CA . PHE A 1 176 ? -12.215 -2.493 14.161 1.00 97.50 176 PHE A CA 1
ATOM 1346 C C . PHE A 1 176 ? -12.679 -3.558 15.153 1.00 97.50 176 PHE A C 1
ATOM 1348 O O . PHE A 1 176 ? -13.860 -3.593 15.500 1.00 97.50 176 PHE A O 1
ATOM 1355 N N . LEU A 1 177 ? -11.764 -4.391 15.649 1.00 96.12 177 LEU A N 1
ATOM 1356 C CA . LEU A 1 177 ? -12.055 -5.338 16.718 1.00 96.12 177 LEU A CA 1
ATOM 1357 C C . LEU A 1 177 ? -12.444 -4.608 18.011 1.00 96.12 177 LEU A C 1
ATOM 1359 O O . LEU A 1 177 ? -13.447 -4.964 18.625 1.00 96.12 177 LEU A O 1
ATOM 1363 N N . ASN A 1 178 ? -11.714 -3.551 18.381 1.00 94.62 178 ASN A N 1
ATOM 1364 C CA . ASN A 1 178 ? -11.952 -2.781 19.605 1.00 94.62 178 ASN A CA 1
ATOM 1365 C C . ASN A 1 178 ? -13.353 -2.149 19.668 1.00 94.62 178 ASN A C 1
ATOM 1367 O O . ASN A 1 178 ? -13.956 -2.105 20.737 1.00 94.62 178 ASN A O 1
ATOM 1371 N N . ILE A 1 179 ? -13.887 -1.709 18.528 1.00 96.00 179 ILE A N 1
ATOM 1372 C CA . ILE A 1 179 ? -15.216 -1.080 18.434 1.00 96.00 179 ILE A CA 1
ATOM 1373 C C . ILE A 1 179 ? -16.334 -2.062 18.046 1.00 96.00 179 ILE A C 1
ATOM 1375 O O . ILE A 1 179 ? -17.438 -1.638 17.716 1.00 96.00 179 ILE A O 1
ATOM 1379 N N . GLY A 1 180 ? -16.066 -3.373 18.044 1.00 96.00 180 GLY A N 1
ATOM 1380 C CA . GLY A 1 180 ? -17.071 -4.394 17.726 1.00 96.00 180 GLY A CA 1
ATOM 1381 C C . GLY A 1 180 ? -17.508 -4.426 16.256 1.00 96.00 180 GLY A C 1
ATOM 1382 O O . GLY A 1 180 ? -18.596 -4.906 15.954 1.00 96.00 180 GLY A O 1
ATOM 1383 N N . ARG A 1 181 ? -16.674 -3.926 15.335 1.00 97.44 181 ARG A N 1
ATOM 1384 C CA . ARG A 1 181 ? -16.917 -3.879 13.878 1.00 97.44 181 ARG A CA 1
ATOM 1385 C C . ARG A 1 181 ? -15.969 -4.796 13.096 1.00 97.44 181 ARG A C 1
ATOM 1387 O O . ARG A 1 181 ? -15.692 -4.562 11.923 1.00 97.44 181 ARG A O 1
ATOM 1394 N N . ALA A 1 182 ? -15.462 -5.852 13.735 1.00 97.31 182 ALA A N 1
ATOM 1395 C CA . ALA A 1 182 ? -14.506 -6.791 13.139 1.00 97.31 182 ALA A CA 1
ATOM 1396 C C . ALA A 1 182 ? -14.993 -7.400 11.808 1.00 97.31 182 ALA A C 1
ATOM 1398 O O . ALA A 1 182 ? -14.191 -7.598 10.895 1.00 97.31 182 ALA A O 1
ATOM 1399 N N . ASP A 1 183 ? -16.300 -7.634 11.666 1.00 96.62 183 ASP A N 1
ATOM 1400 C CA . ASP A 1 183 ? -16.899 -8.197 10.449 1.00 96.62 183 ASP A CA 1
ATOM 1401 C C . ASP A 1 183 ? -16.697 -7.317 9.203 1.00 96.62 183 ASP A C 1
ATOM 1403 O O . ASP A 1 183 ? -16.655 -7.836 8.091 1.00 96.62 183 ASP A O 1
ATOM 1407 N N . GLU A 1 184 ? -16.499 -6.003 9.361 1.00 97.62 184 GLU A N 1
ATOM 1408 C CA . GLU A 1 184 ? -16.256 -5.079 8.238 1.00 97.62 184 GLU A CA 1
ATOM 1409 C C . GLU A 1 184 ? -14.846 -5.177 7.647 1.00 97.62 184 GLU A C 1
ATOM 1411 O O . GLU A 1 184 ? -14.567 -4.622 6.579 1.00 97.62 184 GLU A O 1
ATOM 1416 N N . VAL A 1 185 ? -13.925 -5.817 8.367 1.00 98.12 185 VAL A N 1
ATOM 1417 C CA . VAL A 1 185 ? -12.521 -5.947 7.962 1.00 98.12 185 VAL A CA 1
ATOM 1418 C C . VAL A 1 185 ? -12.060 -7.397 7.886 1.00 98.12 185 VAL A C 1
ATOM 1420 O O . VAL A 1 185 ? -11.007 -7.669 7.308 1.00 98.12 185 VAL A O 1
ATOM 1423 N N . ASN A 1 186 ? -12.832 -8.339 8.430 1.00 98.25 186 ASN A N 1
ATOM 1424 C CA . ASN A 1 186 ? -12.523 -9.756 8.360 1.00 98.25 186 ASN A CA 1
ATOM 1425 C C . ASN A 1 186 ? -12.451 -10.211 6.896 1.00 98.25 186 ASN A C 1
ATOM 1427 O O . ASN A 1 186 ? -13.416 -10.093 6.143 1.00 98.25 186 ASN A O 1
ATOM 1431 N N . ARG A 1 187 ? -11.295 -10.748 6.496 1.00 98.38 187 ARG A N 1
ATOM 1432 C CA . ARG A 1 187 ? -10.974 -11.178 5.126 1.00 98.38 187 ARG A CA 1
ATOM 1433 C C . ARG A 1 187 ? -10.972 -10.069 4.069 1.00 98.38 187 ARG A C 1
ATOM 1435 O O . ARG A 1 187 ? -10.810 -10.378 2.887 1.00 98.38 187 ARG A O 1
ATOM 1442 N N . GLU A 1 188 ? -11.089 -8.805 4.465 1.00 98.56 188 GLU A N 1
ATOM 1443 C CA . GLU A 1 188 ? -10.952 -7.670 3.554 1.00 98.56 188 GLU A CA 1
ATOM 1444 C C . GLU A 1 188 ? -9.483 -7.286 3.366 1.00 98.56 188 GLU A C 1
ATOM 1446 O O . GLU A 1 188 ? -8.692 -7.302 4.307 1.00 98.56 188 GLU A O 1
ATOM 1451 N N . ILE A 1 189 ? -9.103 -6.888 2.154 1.00 98.56 189 ILE A N 1
ATOM 1452 C CA . ILE A 1 189 ? -7.774 -6.343 1.882 1.00 98.56 189 ILE A CA 1
ATOM 1453 C C . ILE A 1 189 ? -7.686 -4.933 2.470 1.00 98.56 189 ILE A C 1
ATOM 1455 O O . ILE A 1 189 ? -8.437 -4.027 2.095 1.00 98.56 189 ILE A O 1
ATOM 1459 N N . LEU A 1 190 ? -6.738 -4.756 3.391 1.00 98.62 190 LEU A N 1
ATOM 1460 C CA . LEU A 1 190 ? -6.513 -3.507 4.128 1.00 98.62 190 LEU A CA 1
ATOM 1461 C C . LEU A 1 190 ? -5.175 -2.847 3.787 1.00 98.62 190 LEU A C 1
ATOM 1463 O O . LEU A 1 190 ? -4.983 -1.676 4.088 1.00 98.62 190 LEU A O 1
ATOM 1467 N N . ALA A 1 191 ? -4.257 -3.582 3.161 1.00 98.69 191 ALA A N 1
ATOM 1468 C CA . ALA A 1 191 ? -2.992 -3.045 2.684 1.00 98.69 191 ALA A CA 1
ATOM 1469 C C . ALA A 1 191 ? -2.534 -3.765 1.413 1.00 98.69 191 ALA A C 1
ATOM 1471 O O . ALA A 1 191 ? -2.923 -4.901 1.139 1.00 98.69 191 ALA A O 1
ATOM 1472 N N . PHE A 1 192 ? -1.656 -3.123 0.659 1.00 98.88 192 PHE A N 1
ATOM 1473 C CA . PHE A 1 192 ? -1.054 -3.642 -0.556 1.00 98.88 192 PHE A CA 1
ATOM 1474 C C . PHE A 1 192 ? 0.462 -3.642 -0.430 1.00 98.88 192 PHE A C 1
ATOM 1476 O O . PHE A 1 192 ? 1.055 -2.800 0.244 1.00 98.88 192 PHE A O 1
ATOM 1483 N N . SER A 1 193 ? 1.110 -4.568 -1.125 1.00 98.75 193 SER A N 1
ATOM 1484 C CA . SER A 1 193 ? 2.554 -4.513 -1.294 1.00 98.75 193 SER A CA 1
ATOM 1485 C C . SER A 1 193 ? 2.962 -4.797 -2.722 1.00 98.75 193 SER A C 1
ATOM 1487 O O . SER A 1 193 ? 2.412 -5.706 -3.349 1.00 98.75 193 SER A O 1
ATOM 1489 N N . ILE A 1 194 ? 3.979 -4.086 -3.186 1.00 98.75 194 ILE A N 1
ATOM 1490 C CA . ILE A 1 194 ? 4.563 -4.260 -4.510 1.00 98.75 194 ILE A CA 1
ATOM 1491 C C . ILE A 1 194 ? 6.028 -4.658 -4.343 1.00 98.75 194 ILE A C 1
ATOM 1493 O O . ILE A 1 194 ? 6.766 -4.049 -3.576 1.00 98.75 194 ILE A O 1
ATOM 1497 N N . SER A 1 195 ? 6.471 -5.699 -5.029 1.00 98.44 195 SER A N 1
ATOM 1498 C CA . SER A 1 195 ? 7.888 -6.048 -5.103 1.00 98.44 195 SER A CA 1
ATOM 1499 C C . SER A 1 195 ? 8.337 -6.024 -6.549 1.00 98.44 195 SER A C 1
ATOM 1501 O O . SER A 1 195 ? 7.612 -6.482 -7.433 1.00 98.44 195 SER A O 1
ATOM 1503 N N . HIS A 1 196 ? 9.508 -5.460 -6.831 1.00 98.00 196 HIS A N 1
ATOM 1504 C CA . HIS A 1 196 ? 10.013 -5.453 -8.200 1.00 98.00 196 HIS A CA 1
ATOM 1505 C C . HIS A 1 196 ? 11.537 -5.442 -8.282 1.00 98.00 196 HIS A C 1
ATOM 1507 O O . HIS A 1 196 ? 12.245 -5.130 -7.328 1.00 98.00 196 HIS A O 1
ATOM 1513 N N . ASN A 1 197 ? 12.038 -5.801 -9.456 1.00 96.44 197 ASN A N 1
ATOM 1514 C CA . ASN A 1 197 ? 13.446 -5.695 -9.820 1.00 96.44 197 ASN A CA 1
ATOM 1515 C C . ASN A 1 197 ? 13.568 -5.015 -11.192 1.00 96.44 197 ASN A C 1
ATOM 1517 O O . ASN A 1 197 ? 12.697 -4.234 -11.585 1.00 96.44 197 ASN A O 1
ATOM 1521 N N . ASP A 1 198 ? 14.643 -5.301 -11.918 1.00 94.81 198 ASP A N 1
ATOM 1522 C CA . ASP A 1 198 ? 14.970 -4.741 -13.229 1.00 94.81 198 ASP A CA 1
ATOM 1523 C C . ASP A 1 198 ? 14.064 -5.219 -14.379 1.00 94.81 198 ASP A C 1
ATOM 1525 O O . ASP A 1 198 ? 14.125 -4.655 -15.474 1.00 94.81 198 ASP A O 1
ATOM 1529 N N . SER A 1 199 ? 13.223 -6.240 -14.169 1.00 92.69 199 SER A N 1
ATOM 1530 C CA . SER A 1 199 ? 12.422 -6.835 -15.254 1.00 92.69 199 SER A CA 1
ATOM 1531 C C . SER A 1 199 ? 11.015 -7.303 -14.880 1.00 92.69 199 SER A C 1
ATOM 1533 O O . SER A 1 199 ? 10.181 -7.502 -15.773 1.00 92.69 199 SER A O 1
ATOM 1535 N N . SER A 1 200 ? 10.739 -7.493 -13.592 1.00 95.50 200 SER A N 1
ATOM 1536 C CA . SER A 1 200 ? 9.503 -8.097 -13.096 1.00 95.50 200 SER A CA 1
ATOM 1537 C C . SER A 1 200 ? 8.935 -7.352 -11.898 1.00 95.50 200 SER A C 1
ATOM 1539 O O . SER A 1 200 ? 9.669 -6.695 -11.162 1.00 95.50 200 SER A O 1
ATOM 1541 N N . VAL A 1 201 ? 7.621 -7.469 -11.721 1.00 97.50 201 VAL A N 1
ATOM 1542 C CA . VAL A 1 201 ? 6.855 -6.887 -10.618 1.00 97.50 201 VAL A CA 1
ATOM 1543 C C . VAL A 1 201 ? 5.844 -7.902 -10.090 1.00 97.50 201 VAL A C 1
ATOM 1545 O O . VAL A 1 201 ? 5.268 -8.674 -10.863 1.00 97.50 201 VAL A O 1
ATOM 1548 N N . GLN A 1 202 ? 5.623 -7.900 -8.780 1.00 98.25 202 GLN A N 1
ATOM 1549 C CA . GLN A 1 202 ? 4.583 -8.664 -8.102 1.00 98.25 202 GLN A CA 1
ATOM 1550 C C 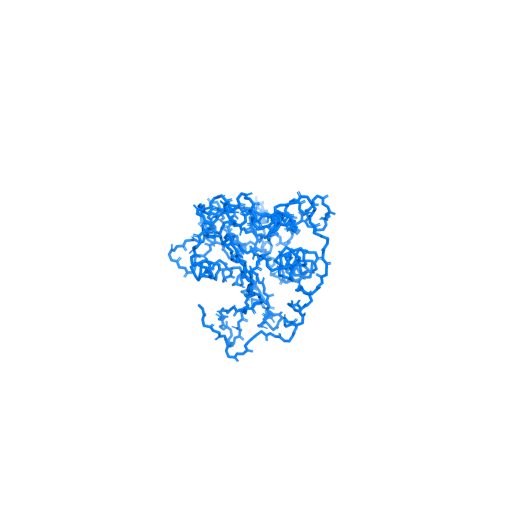. GLN A 1 202 ? 3.770 -7.742 -7.197 1.00 98.25 202 GLN A C 1
ATOM 1552 O O . GLN A 1 202 ? 4.300 -6.800 -6.612 1.00 98.25 202 GLN A O 1
ATOM 1557 N N . ILE A 1 203 ? 2.475 -8.015 -7.093 1.00 98.69 203 ILE A N 1
ATOM 1558 C CA . ILE A 1 203 ? 1.514 -7.248 -6.305 1.00 98.69 203 ILE A CA 1
ATOM 1559 C C . ILE A 1 203 ? 0.774 -8.222 -5.397 1.00 98.69 203 ILE A C 1
ATOM 1561 O O . ILE A 1 203 ? 0.304 -9.271 -5.850 1.00 98.69 203 ILE A O 1
ATOM 1565 N N . TYR A 1 204 ? 0.635 -7.853 -4.129 1.00 98.75 204 TYR A N 1
ATOM 1566 C CA . TYR A 1 204 ? -0.111 -8.604 -3.128 1.00 98.75 204 TYR A CA 1
ATOM 1567 C C . TYR A 1 204 ? -1.079 -7.692 -2.381 1.00 98.75 204 TYR A C 1
ATOM 1569 O O . TYR A 1 204 ? -0.764 -6.532 -2.117 1.00 98.75 204 TYR A O 1
ATOM 1577 N N . GLY A 1 205 ? -2.231 -8.239 -2.004 1.00 98.62 205 GLY A N 1
ATOM 1578 C CA . GLY A 1 205 ? -3.128 -7.657 -1.006 1.00 98.62 205 GLY A CA 1
ATOM 1579 C C . GLY A 1 205 ? -2.949 -8.369 0.329 1.00 98.62 205 GLY A C 1
ATOM 1580 O O . GLY A 1 205 ? -2.743 -9.580 0.350 1.00 98.62 205 GLY A O 1
ATOM 1581 N N . HIS A 1 206 ? -3.024 -7.646 1.438 1.00 98.69 206 HIS A N 1
ATOM 1582 C CA . HIS A 1 206 ? -2.855 -8.171 2.793 1.00 98.69 206 HIS A CA 1
ATOM 1583 C C . HIS A 1 206 ? -4.127 -7.949 3.597 1.00 98.69 206 HIS A C 1
ATOM 1585 O O . HIS A 1 206 ? -4.757 -6.894 3.491 1.00 98.69 206 HIS A O 1
ATOM 1591 N N . TYR A 1 207 ? -4.510 -8.961 4.366 1.00 98.69 207 TYR A N 1
ATOM 1592 C CA . TYR A 1 207 ? -5.808 -9.024 5.028 1.00 98.69 207 TYR A CA 1
ATOM 1593 C C . TYR A 1 207 ? -5.732 -9.791 6.353 1.00 98.69 207 TYR A C 1
ATOM 1595 O O . TYR A 1 207 ? -4.887 -10.687 6.498 1.00 98.69 207 TYR A O 1
ATOM 1603 N N . PRO A 1 208 ? -6.610 -9.469 7.318 1.00 98.25 208 PRO A N 1
ATOM 1604 C CA . PRO A 1 208 ? -6.763 -10.247 8.531 1.00 98.25 208 PRO A CA 1
ATOM 1605 C C . PRO A 1 208 ? -7.796 -11.364 8.332 1.00 98.25 208 PRO A C 1
ATOM 1607 O O . PRO A 1 208 ? -8.725 -11.253 7.534 1.00 98.25 208 PRO A O 1
ATOM 1610 N N . VAL A 1 209 ? -7.667 -12.432 9.103 1.00 98.25 209 VAL A N 1
ATOM 1611 C CA . VAL A 1 209 ? -8.754 -13.361 9.419 1.00 98.25 209 VAL A CA 1
ATOM 1612 C C . VAL A 1 209 ? -8.979 -13.246 10.913 1.00 98.25 209 VAL A C 1
ATOM 1614 O O . VAL A 1 209 ? -8.042 -13.454 11.685 1.00 98.25 209 VAL A O 1
ATOM 1617 N N . ILE A 1 210 ? -10.203 -12.902 11.291 1.00 97.19 210 ILE A N 1
ATOM 1618 C CA . ILE A 1 210 ? -10.607 -12.691 12.676 1.00 97.19 210 ILE A CA 1
ATOM 1619 C C . ILE A 1 210 ? -11.541 -13.833 13.067 1.00 97.19 210 ILE A C 1
ATOM 1621 O O . ILE A 1 210 ? -12.551 -14.065 12.396 1.00 97.19 210 ILE A O 1
ATOM 1625 N N . ALA A 1 211 ? -11.182 -14.559 14.121 1.00 94.56 211 ALA A N 1
ATOM 1626 C CA . ALA A 1 211 ? -11.965 -15.659 14.672 1.00 94.56 211 ALA A CA 1
ATOM 1627 C C . ALA A 1 211 ? -11.849 -15.638 16.197 1.00 94.56 211 ALA A C 1
ATOM 1629 O O . ALA A 1 211 ? -10.742 -15.600 16.719 1.00 94.56 211 ALA A O 1
ATOM 1630 N N . ASP A 1 212 ? -12.985 -15.627 16.898 1.00 90.56 212 ASP A N 1
ATOM 1631 C CA . ASP A 1 212 ? -13.050 -15.656 18.368 1.00 90.56 212 ASP A CA 1
ATOM 1632 C C . ASP A 1 212 ? -12.202 -14.573 19.075 1.00 90.56 212 ASP A C 1
ATOM 1634 O O . ASP A 1 212 ? -11.729 -14.760 20.191 1.00 90.56 212 ASP A O 1
ATOM 1638 N N . GLY A 1 213 ? -12.017 -13.417 18.424 1.00 89.81 213 GLY A N 1
ATOM 1639 C CA . GLY A 1 213 ? -11.193 -12.307 18.918 1.00 89.81 213 GLY A CA 1
ATOM 1640 C C . GLY A 1 213 ? -9.708 -12.394 18.548 1.00 89.81 213 GLY A C 1
ATOM 1641 O O . GLY A 1 213 ? -9.009 -11.387 18.637 1.00 89.81 213 GLY A O 1
ATOM 1642 N N . ASP A 1 214 ? -9.236 -13.538 18.052 1.00 95.12 214 ASP A N 1
ATOM 1643 C CA . ASP A 1 214 ? -7.872 -13.700 17.556 1.00 95.12 214 ASP A CA 1
ATOM 1644 C C . ASP A 1 214 ? -7.747 -13.218 16.107 1.00 95.12 214 ASP A C 1
ATOM 1646 O O . ASP A 1 214 ? -8.603 -13.481 15.255 1.00 95.12 214 ASP A O 1
ATOM 1650 N N . ILE A 1 215 ? -6.633 -12.544 15.806 1.00 97.00 215 ILE A N 1
ATOM 1651 C CA . ILE A 1 215 ? -6.334 -12.013 14.473 1.00 97.00 215 ILE A CA 1
ATOM 1652 C C . ILE A 1 215 ? -5.136 -12.755 13.877 1.00 97.00 215 ILE A C 1
ATOM 1654 O O . ILE A 1 215 ? -4.029 -12.738 14.415 1.00 97.00 215 ILE A O 1
ATOM 1658 N N . SER A 1 216 ? -5.338 -13.364 12.711 1.00 96.94 216 SER A N 1
ATOM 1659 C CA . SER A 1 216 ? -4.278 -13.954 11.886 1.00 96.94 216 SER A CA 1
ATOM 1660 C C . SER A 1 216 ? -4.087 -13.166 10.592 1.00 96.94 216 SER A C 1
ATOM 1662 O O . SER A 1 216 ? -5.055 -12.712 9.991 1.00 96.94 216 SER A O 1
ATOM 1664 N N . TYR A 1 217 ? -2.846 -13.039 10.122 1.00 97.31 217 TYR A N 1
ATOM 1665 C CA . TYR A 1 217 ? -2.507 -12.184 8.979 1.00 97.31 217 TYR A CA 1
ATOM 1666 C C . TYR A 1 217 ? -2.089 -12.991 7.757 1.00 97.31 217 TYR A C 1
ATOM 1668 O O . TYR A 1 217 ? -1.246 -13.892 7.836 1.00 97.31 217 TYR A O 1
ATOM 1676 N N . PHE A 1 218 ? -2.662 -12.636 6.611 1.00 98.06 218 PHE A N 1
ATOM 1677 C CA . PHE A 1 218 ? -2.480 -13.344 5.354 1.00 98.06 218 PHE A CA 1
ATOM 1678 C C . PHE A 1 218 ? -2.250 -12.381 4.193 1.00 98.06 218 PHE A C 1
ATOM 1680 O O . PHE A 1 218 ? -2.543 -11.188 4.263 1.00 98.06 218 PHE A O 1
ATOM 1687 N N . ARG A 1 219 ? -1.749 -12.938 3.086 1.00 97.50 219 ARG A N 1
ATOM 1688 C CA . ARG A 1 219 ? -1.599 -12.230 1.816 1.00 97.50 219 ARG A CA 1
ATOM 1689 C C . ARG A 1 219 ? -2.268 -12.988 0.681 1.00 97.50 219 ARG A C 1
ATOM 1691 O O . ARG A 1 219 ? -2.295 -14.220 0.677 1.00 97.50 219 ARG A O 1
ATOM 1698 N N . HIS A 1 220 ? -2.762 -12.245 -0.295 1.00 97.75 220 HIS A N 1
ATOM 1699 C CA . HIS A 1 220 ? -3.375 -12.725 -1.520 1.00 97.75 220 HIS A CA 1
ATOM 1700 C C . HIS A 1 220 ? -2.529 -12.265 -2.718 1.00 97.75 220 HIS A C 1
ATOM 1702 O O . HIS A 1 220 ? -2.301 -11.060 -2.852 1.00 97.75 220 HIS A O 1
ATOM 1708 N N . PRO A 1 221 ? -2.028 -13.178 -3.570 1.00 97.62 221 PRO A N 1
ATOM 1709 C CA . PRO A 1 221 ? -1.366 -12.800 -4.816 1.00 97.62 221 PRO A CA 1
ATOM 1710 C C . PRO A 1 221 ? -2.356 -12.099 -5.749 1.00 97.62 221 PRO A C 1
ATOM 1712 O O . PRO A 1 221 ? -3.397 -12.664 -6.064 1.00 97.62 221 PRO A O 1
ATOM 1715 N N . ILE A 1 222 ? -2.029 -10.886 -6.191 1.00 98.12 222 ILE A N 1
ATOM 1716 C CA . ILE A 1 222 ? -2.873 -10.085 -7.090 1.00 98.12 222 ILE A CA 1
ATOM 1717 C C . ILE A 1 222 ? -2.338 -10.150 -8.520 1.00 98.12 222 ILE A C 1
ATOM 1719 O O . ILE A 1 222 ? -3.079 -10.410 -9.464 1.00 98.12 222 ILE A O 1
ATOM 1723 N N . HIS A 1 223 ? -1.039 -9.912 -8.693 1.00 97.69 223 HIS A N 1
ATOM 1724 C CA . HIS A 1 223 ? -0.403 -9.901 -10.006 1.00 97.69 223 HIS A CA 1
ATOM 1725 C C . HIS A 1 223 ? 1.058 -10.325 -9.901 1.00 97.69 223 HIS A C 1
ATOM 1727 O O . HIS A 1 223 ? 1.733 -10.005 -8.927 1.00 97.69 223 HIS A O 1
ATOM 1733 N N . ALA A 1 224 ? 1.559 -10.995 -10.933 1.00 96.94 224 ALA A N 1
ATOM 1734 C CA . ALA A 1 224 ? 2.979 -11.209 -11.158 1.00 96.94 224 ALA A CA 1
ATOM 1735 C C . ALA A 1 224 ? 3.240 -11.130 -12.663 1.00 96.94 224 ALA A C 1
ATOM 1737 O O . ALA A 1 224 ? 2.549 -11.779 -13.453 1.00 96.94 224 ALA A O 1
ATOM 1738 N N . GLY A 1 225 ? 4.222 -10.335 -13.076 1.00 95.12 225 GLY A N 1
ATOM 1739 C CA . GLY A 1 225 ? 4.438 -10.100 -14.495 1.00 95.12 225 GLY A CA 1
ATOM 1740 C C . GLY A 1 225 ? 5.770 -9.454 -14.835 1.00 95.12 225 GLY A C 1
ATOM 1741 O O . GLY A 1 225 ? 6.400 -8.784 -14.022 1.00 95.12 225 GLY A O 1
ATOM 1742 N N . PHE A 1 226 ? 6.178 -9.646 -16.088 1.00 94.25 226 PHE A N 1
ATOM 1743 C CA . PHE A 1 226 ? 7.323 -8.967 -16.682 1.00 94.25 226 PHE A CA 1
ATOM 1744 C C . PHE A 1 226 ? 6.848 -7.730 -17.433 1.00 94.25 226 PHE A C 1
ATOM 1746 O O . PHE A 1 226 ? 6.088 -7.851 -18.393 1.00 94.25 226 PHE A O 1
ATOM 1753 N N . PHE A 1 227 ? 7.330 -6.546 -17.069 1.00 90.81 227 PHE A N 1
ATOM 1754 C CA . PHE A 1 227 ? 6.896 -5.296 -17.707 1.00 90.81 227 PHE A CA 1
ATOM 1755 C C . PHE A 1 227 ? 7.508 -5.071 -19.106 1.00 90.81 227 PHE A C 1
ATOM 1757 O O . PHE A 1 227 ? 7.092 -4.173 -19.837 1.00 90.81 227 PHE A O 1
ATOM 1764 N N . LYS A 1 228 ? 8.435 -5.940 -19.546 1.00 90.44 228 LYS A N 1
ATOM 1765 C CA . LYS A 1 228 ? 8.788 -6.073 -20.974 1.00 90.44 228 LYS A CA 1
ATOM 1766 C C . LYS A 1 228 ? 7.584 -6.489 -21.826 1.00 90.44 228 LYS A C 1
ATOM 1768 O O . LYS A 1 228 ? 7.504 -6.105 -22.992 1.00 90.44 228 LYS A O 1
ATOM 1773 N N . ASN A 1 229 ? 6.654 -7.262 -21.260 1.00 91.56 229 ASN A N 1
ATOM 1774 C CA . ASN A 1 229 ? 5.409 -7.612 -21.929 1.00 91.56 229 ASN A CA 1
ATOM 1775 C C . ASN A 1 229 ? 4.502 -6.374 -21.997 1.00 91.56 229 ASN A C 1
ATOM 1777 O O . ASN A 1 229 ? 4.125 -5.830 -20.959 1.00 91.56 229 ASN A O 1
ATOM 1781 N N . LYS A 1 230 ? 4.113 -5.971 -23.215 1.00 89.94 230 LYS A N 1
ATOM 1782 C CA . LYS A 1 230 ? 3.209 -4.836 -23.470 1.00 89.94 230 LYS A CA 1
ATOM 1783 C C . LYS A 1 230 ? 1.944 -4.883 -22.612 1.00 89.94 230 LYS A C 1
ATOM 1785 O O . LYS A 1 230 ? 1.542 -3.851 -22.087 1.00 89.94 230 LYS A O 1
ATOM 1790 N N . THR A 1 231 ? 1.362 -6.066 -22.421 1.00 89.19 231 THR A N 1
ATOM 1791 C CA . THR A 1 231 ? 0.125 -6.243 -21.647 1.00 89.19 231 THR A CA 1
ATOM 1792 C C . THR A 1 231 ? 0.318 -5.946 -20.161 1.00 89.19 231 THR A C 1
ATOM 1794 O O . THR A 1 231 ? -0.590 -5.427 -19.525 1.00 89.19 231 THR A O 1
ATOM 1797 N N . HIS A 1 232 ? 1.490 -6.255 -19.596 1.00 90.38 232 HIS A N 1
ATOM 1798 C CA . HIS A 1 232 ? 1.749 -6.118 -18.154 1.00 90.38 232 HIS A CA 1
ATOM 1799 C C . HIS A 1 232 ? 2.482 -4.823 -17.793 1.00 90.38 232 HIS A C 1
ATOM 1801 O O . HIS A 1 232 ? 2.598 -4.469 -16.622 1.00 90.38 232 HIS A O 1
ATOM 1807 N N . ARG A 1 233 ? 3.004 -4.114 -18.799 1.00 93.69 233 ARG A N 1
ATOM 1808 C CA . ARG A 1 233 ? 3.939 -3.001 -18.629 1.00 93.69 233 ARG A CA 1
ATOM 1809 C C . ARG A 1 233 ? 3.466 -1.941 -17.648 1.00 93.69 233 ARG A C 1
ATOM 1811 O O . ARG A 1 233 ? 4.221 -1.514 -16.784 1.00 93.69 233 ARG A O 1
ATOM 1818 N N . TRP A 1 234 ? 2.214 -1.533 -17.797 1.00 96.81 234 TRP A N 1
ATOM 1819 C CA . TRP A 1 234 ? 1.617 -0.463 -17.007 1.00 96.81 234 TRP A CA 1
ATOM 1820 C C . TRP A 1 234 ? 0.691 -0.978 -15.906 1.00 96.81 234 TRP A C 1
ATOM 1822 O O . TRP A 1 234 ? 0.048 -0.173 -15.238 1.00 96.81 234 TRP A O 1
ATOM 1832 N N . THR A 1 235 ? 0.617 -2.296 -15.693 1.00 97.25 235 THR A N 1
ATOM 1833 C CA . THR A 1 235 ? -0.302 -2.897 -14.717 1.00 97.25 235 THR A CA 1
ATOM 1834 C C . THR A 1 235 ? -0.034 -2.383 -13.307 1.00 97.25 235 THR A C 1
ATOM 1836 O O . THR A 1 235 ? -0.958 -1.900 -12.667 1.00 97.25 235 THR A O 1
ATOM 1839 N N . SER A 1 236 ? 1.223 -2.394 -12.845 1.00 98.00 236 SER A N 1
ATOM 1840 C CA . SER A 1 236 ? 1.571 -1.901 -11.501 1.00 98.00 236 SER A CA 1
ATOM 1841 C C . SER A 1 236 ? 1.287 -0.410 -11.327 1.00 98.00 236 SER A C 1
ATOM 1843 O O . SER A 1 236 ? 0.730 -0.001 -10.308 1.00 98.00 236 SER A O 1
ATOM 1845 N N . TYR A 1 237 ? 1.612 0.399 -12.341 1.00 98.38 237 TYR A N 1
ATOM 1846 C CA . TYR A 1 237 ? 1.361 1.839 -12.308 1.00 98.38 237 TYR A CA 1
ATOM 1847 C C . TYR A 1 237 ? -0.131 2.135 -12.168 1.00 98.38 237 TYR A C 1
ATOM 1849 O O . TYR A 1 237 ? -0.546 2.868 -11.272 1.00 98.38 237 TYR A O 1
ATOM 1857 N N . ARG A 1 238 ? -0.943 1.530 -13.042 1.00 98.38 238 ARG A N 1
ATOM 1858 C CA . ARG A 1 238 ? -2.396 1.719 -13.066 1.00 98.38 238 ARG A CA 1
ATOM 1859 C C . ARG A 1 238 ? -3.036 1.208 -11.791 1.00 98.38 238 ARG A C 1
ATOM 1861 O O . ARG A 1 238 ? -3.814 1.937 -11.195 1.00 98.38 238 ARG A O 1
ATOM 1868 N N . PHE A 1 239 ? -2.634 0.023 -11.335 1.00 98.69 239 PHE A N 1
ATOM 1869 C CA . PHE A 1 239 ? -3.083 -0.531 -10.064 1.00 98.69 239 PHE A CA 1
ATOM 1870 C C . PHE A 1 239 ? -2.814 0.435 -8.909 1.00 98.69 239 PHE A C 1
ATOM 1872 O O . PHE A 1 239 ? -3.719 0.746 -8.146 1.00 98.69 239 PHE A O 1
ATOM 1879 N N . THR A 1 240 ? -1.597 0.972 -8.814 1.00 98.69 240 THR A N 1
ATOM 1880 C CA . THR A 1 240 ? -1.228 1.920 -7.753 1.00 98.69 240 THR A CA 1
ATOM 1881 C C . THR A 1 240 ? -2.047 3.212 -7.838 1.00 98.69 240 THR A C 1
ATOM 1883 O O . THR A 1 240 ? -2.576 3.674 -6.830 1.00 98.69 240 THR A O 1
ATOM 1886 N N . MET A 1 241 ? -2.228 3.773 -9.038 1.00 98.38 241 MET A N 1
ATOM 1887 C CA . MET A 1 241 ? -3.085 4.949 -9.234 1.00 98.38 241 MET A CA 1
ATOM 1888 C C . MET A 1 241 ? -4.555 4.663 -8.901 1.00 98.38 241 MET A C 1
ATOM 1890 O O . MET A 1 241 ? -5.218 5.519 -8.321 1.00 98.38 241 MET A O 1
ATOM 1894 N N . ASN A 1 242 ? -5.062 3.468 -9.206 1.00 98.50 242 ASN A N 1
ATOM 1895 C CA . ASN A 1 242 ? -6.408 3.029 -8.830 1.00 98.50 242 ASN A CA 1
ATOM 1896 C C . ASN A 1 242 ? -6.538 2.864 -7.309 1.00 98.50 242 ASN A C 1
ATOM 1898 O O . ASN A 1 242 ? -7.549 3.264 -6.734 1.00 98.50 242 ASN A O 1
ATOM 1902 N N . VAL A 1 243 ? -5.508 2.343 -6.630 1.00 98.69 243 VAL A N 1
ATOM 1903 C CA . VAL A 1 243 ? -5.466 2.299 -5.160 1.00 98.69 243 VAL A CA 1
ATOM 1904 C C . VAL A 1 243 ? -5.594 3.715 -4.603 1.00 98.69 243 VAL A C 1
ATOM 1906 O O . VAL A 1 243 ? -6.454 3.958 -3.759 1.00 98.69 243 VAL A O 1
ATOM 1909 N N . TYR A 1 244 ? -4.808 4.665 -5.111 1.00 98.50 244 TYR A N 1
ATOM 1910 C CA . TYR A 1 244 ? -4.865 6.056 -4.657 1.00 98.50 244 TYR A CA 1
ATOM 1911 C C . TYR A 1 244 ? -6.210 6.726 -4.956 1.00 98.50 244 TYR A C 1
ATOM 1913 O O . TYR A 1 244 ? -6.771 7.393 -4.098 1.00 98.50 244 TYR A O 1
ATOM 1921 N N . THR A 1 245 ? -6.741 6.580 -6.166 1.00 96.69 245 THR A N 1
ATOM 1922 C CA . THR A 1 245 ? -7.890 7.386 -6.613 1.00 96.69 245 THR A CA 1
ATOM 1923 C C . THR A 1 245 ? -9.246 6.771 -6.283 1.00 96.69 245 THR A C 1
ATOM 1925 O O . THR A 1 245 ? -10.210 7.516 -6.120 1.00 96.69 245 THR A O 1
ATOM 1928 N N . TYR A 1 246 ? -9.333 5.446 -6.135 1.00 96.31 246 TYR A N 1
ATOM 1929 C CA . TYR A 1 246 ? -10.592 4.748 -5.861 1.00 96.31 246 TYR A CA 1
ATOM 1930 C C . TYR A 1 246 ? -10.631 4.120 -4.473 1.00 96.31 246 TYR A C 1
ATOM 1932 O O . TYR A 1 246 ? -11.590 4.326 -3.731 1.00 96.31 246 TYR A O 1
ATOM 1940 N N . TRP A 1 247 ? -9.597 3.369 -4.091 1.00 98.19 247 TRP A N 1
ATOM 1941 C CA . TRP A 1 247 ? -9.620 2.635 -2.825 1.00 98.19 247 TRP A CA 1
ATOM 1942 C C . TRP A 1 247 ? -9.373 3.533 -1.609 1.00 98.19 247 TRP A C 1
ATOM 1944 O O . TRP A 1 247 ? -10.094 3.415 -0.618 1.00 98.19 247 TRP A O 1
ATOM 1954 N N . VAL A 1 248 ? -8.406 4.454 -1.681 1.00 98.25 248 VAL A N 1
ATOM 1955 C CA . VAL A 1 248 ? -8.052 5.342 -0.559 1.00 98.25 248 VAL A CA 1
ATOM 1956 C C . VAL A 1 248 ? -9.245 6.164 -0.059 1.00 98.25 248 VAL A C 1
ATOM 1958 O O . VAL A 1 248 ? -9.451 6.145 1.151 1.00 98.25 248 VAL A O 1
ATOM 1961 N N . PRO A 1 249 ? -10.071 6.829 -0.896 1.00 97.06 249 PRO A N 1
ATOM 1962 C CA . PRO A 1 249 ? -11.225 7.578 -0.391 1.00 97.06 249 PRO A CA 1
ATOM 1963 C C . PRO A 1 249 ? -12.206 6.714 0.415 1.00 97.06 249 PRO A C 1
ATOM 1965 O O . PRO A 1 249 ? -12.655 7.117 1.488 1.00 97.06 249 PRO A O 1
ATOM 1968 N N . MET A 1 250 ? -12.492 5.495 -0.060 1.00 96.81 250 MET A N 1
ATOM 1969 C CA . MET A 1 250 ? -13.363 4.550 0.647 1.00 96.81 250 MET A CA 1
ATOM 1970 C C . MET A 1 250 ? -12.722 4.059 1.948 1.00 96.81 250 MET A C 1
ATOM 1972 O O . MET A 1 250 ? -13.373 3.999 2.992 1.00 96.81 250 MET A O 1
ATOM 1976 N N . HIS A 1 251 ? -11.435 3.709 1.899 1.00 97.75 251 HIS A N 1
ATOM 1977 C CA . HIS A 1 251 ? -10.700 3.227 3.061 1.00 97.75 251 HIS A CA 1
ATOM 1978 C C . HIS A 1 251 ? -10.565 4.310 4.137 1.00 97.75 251 HIS A C 1
ATOM 1980 O O . HIS A 1 251 ? -10.822 4.035 5.306 1.00 97.75 251 HIS A O 1
ATOM 1986 N N . TRP A 1 252 ? -10.263 5.546 3.742 1.00 98.25 252 TRP A N 1
ATOM 1987 C CA . TRP A 1 252 ? -10.182 6.696 4.637 1.00 98.25 252 TRP A CA 1
ATOM 1988 C C . TRP A 1 252 ? -11.529 7.002 5.295 1.00 98.25 252 TRP A C 1
ATOM 1990 O O . TRP A 1 252 ? -11.589 7.106 6.516 1.00 98.25 252 TRP A O 1
ATOM 2000 N N . GLY A 1 253 ? -12.629 7.034 4.531 1.00 97.94 253 GLY A N 1
ATOM 2001 C CA . GLY A 1 253 ? -13.970 7.227 5.098 1.00 97.94 253 GLY A CA 1
ATOM 2002 C C . GLY A 1 253 ? -14.346 6.147 6.120 1.00 97.94 253 GLY A C 1
ATOM 2003 O O . GLY A 1 253 ? -14.893 6.449 7.182 1.00 97.94 253 GLY A O 1
ATOM 2004 N N . ARG A 1 254 ? -13.979 4.890 5.845 1.00 97.44 254 ARG A N 1
ATOM 2005 C CA . ARG A 1 254 ? -14.141 3.767 6.780 1.00 97.44 254 ARG A CA 1
ATOM 2006 C C . ARG A 1 254 ? -13.308 3.953 8.056 1.00 97.44 254 ARG A C 1
ATOM 2008 O O . ARG A 1 254 ? -13.830 3.719 9.143 1.00 97.44 254 ARG A O 1
ATOM 2015 N N . LEU A 1 255 ? -12.058 4.409 7.948 1.00 98.00 255 LEU A N 1
ATOM 2016 C CA . LEU A 1 255 ? -11.213 4.715 9.109 1.00 98.00 255 LEU A CA 1
ATOM 2017 C C . LEU A 1 255 ? -11.785 5.863 9.942 1.00 98.00 255 LEU A C 1
ATOM 2019 O O . LEU A 1 255 ? -11.910 5.711 11.152 1.00 98.00 255 LEU A O 1
ATOM 2023 N N . CYS A 1 256 ? -12.181 6.972 9.313 1.00 98.00 256 CYS A N 1
ATOM 2024 C CA . CYS A 1 256 ? -12.829 8.094 9.994 1.00 98.00 256 CYS A CA 1
ATOM 2025 C C . CYS A 1 256 ? -14.060 7.630 10.777 1.00 98.00 256 CYS A C 1
ATOM 2027 O O . CYS A 1 256 ? -14.143 7.863 11.978 1.00 98.00 256 CYS A O 1
ATOM 2029 N N . SER A 1 257 ? -14.948 6.869 10.129 1.00 98.06 257 SER A N 1
ATOM 2030 C CA . SER A 1 257 ? -16.135 6.294 10.771 1.00 98.06 257 SER A CA 1
ATOM 2031 C C . SER A 1 257 ? -15.803 5.426 11.990 1.00 98.06 257 SER A C 1
ATOM 2033 O O . SER A 1 257 ? -16.540 5.452 12.973 1.00 98.06 257 SER A O 1
ATOM 2035 N N . ALA A 1 258 ? -14.734 4.630 11.933 1.00 97.50 258 ALA A N 1
ATOM 2036 C CA . ALA A 1 258 ? -14.303 3.794 13.051 1.00 97.50 258 ALA A CA 1
ATOM 2037 C C . ALA A 1 258 ? -13.693 4.622 14.191 1.00 97.50 258 ALA A C 1
ATOM 2039 O O . ALA A 1 258 ? -14.044 4.433 15.354 1.00 97.50 258 ALA A O 1
ATOM 2040 N N . ILE A 1 259 ? -12.829 5.582 13.860 1.00 96.81 259 ILE A N 1
ATOM 2041 C CA . ILE A 1 259 ? -12.190 6.475 14.833 1.00 96.81 259 ILE A CA 1
ATOM 2042 C C . ILE A 1 259 ? -13.237 7.327 15.565 1.00 96.81 259 ILE A C 1
ATOM 2044 O O . ILE A 1 259 ? -13.121 7.530 16.772 1.00 96.81 259 ILE A O 1
ATOM 2048 N N . ASP A 1 260 ? -14.289 7.774 14.877 1.00 96.31 260 ASP A N 1
ATOM 2049 C CA . ASP A 1 260 ? -15.383 8.561 15.464 1.00 96.31 260 ASP A CA 1
ATOM 2050 C C . ASP A 1 260 ? -16.245 7.768 16.470 1.00 96.31 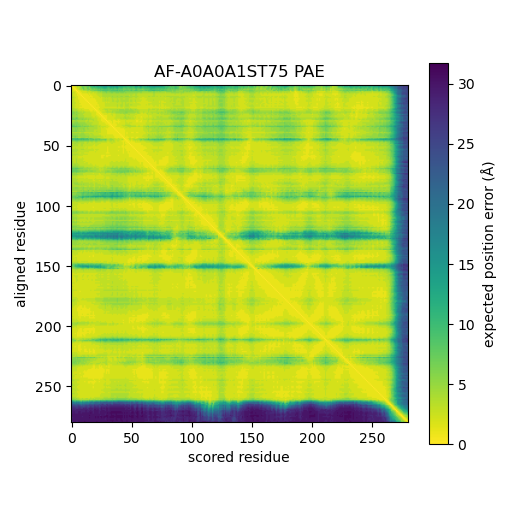260 ASP A C 1
ATOM 2052 O O . ASP A 1 260 ? -17.072 8.356 17.170 1.00 96.31 260 ASP A O 1
ATOM 2056 N N . GLN A 1 261 ? -16.055 6.449 16.593 1.00 95.44 261 GLN A N 1
ATOM 2057 C CA . GLN A 1 261 ? -16.704 5.609 17.611 1.00 95.44 261 GLN A CA 1
ATOM 2058 C C . GLN A 1 261 ? -15.806 5.301 18.813 1.00 95.44 261 GLN A C 1
ATOM 2060 O O . GLN A 1 261 ? -16.302 4.824 19.832 1.00 95.44 261 GLN A O 1
ATOM 2065 N N . LEU A 1 262 ? -14.504 5.589 18.730 1.00 93.88 262 LEU A N 1
ATOM 2066 C CA . LEU A 1 262 ? -13.605 5.442 19.872 1.00 93.88 262 LEU A CA 1
ATOM 2067 C C . LEU A 1 262 ? -14.024 6.390 20.996 1.00 93.88 262 LEU A C 1
ATOM 2069 O O . LEU A 1 262 ? -14.380 7.543 20.736 1.00 93.88 262 LEU A O 1
ATOM 2073 N N . ALA A 1 263 ? -13.946 5.911 22.238 1.00 86.31 263 ALA A N 1
ATOM 2074 C CA . ALA A 1 263 ? -14.223 6.727 23.411 1.00 86.31 263 ALA A CA 1
ATOM 2075 C C . ALA A 1 263 ? -13.320 7.969 23.436 1.00 86.31 263 ALA A C 1
ATOM 2077 O O . ALA A 1 263 ? -12.134 7.909 23.097 1.00 86.31 263 ALA A O 1
ATOM 2078 N N . GLU A 1 264 ? -13.882 9.106 23.843 1.00 76.44 264 GLU A N 1
ATOM 2079 C CA . GLU A 1 264 ? -13.081 10.305 24.053 1.00 76.44 264 GLU A CA 1
ATOM 2080 C C . GLU A 1 264 ? -12.195 10.102 25.280 1.00 76.44 264 GLU A C 1
ATOM 2082 O O . GLU A 1 264 ? -12.668 9.769 26.367 1.00 76.44 264 GLU A O 1
ATOM 2087 N N . VAL A 1 265 ? -10.890 10.276 25.090 1.00 69.31 265 VAL A N 1
ATOM 2088 C CA . VAL A 1 265 ? -9.948 10.342 26.204 1.00 69.31 265 VAL A CA 1
ATOM 2089 C C . VAL A 1 265 ? -10.054 11.754 26.782 1.00 69.31 265 VAL A C 1
ATOM 2091 O O . VAL A 1 265 ? -9.884 12.702 26.007 1.00 69.31 265 VAL A O 1
ATOM 2094 N N . PRO A 1 266 ? -10.321 11.925 28.091 1.00 60.66 266 PRO A N 1
ATOM 2095 C CA . PRO A 1 266 ? -10.310 13.241 28.717 1.00 60.66 266 PRO A CA 1
ATOM 2096 C C . PRO A 1 266 ? -8.981 13.944 28.430 1.00 60.66 266 PRO A C 1
ATOM 2098 O O . PRO A 1 266 ? -7.914 13.337 28.558 1.00 60.66 266 PRO A O 1
ATOM 2101 N N . SER A 1 267 ? -9.026 15.207 28.014 1.00 57.12 267 SER A N 1
ATOM 2102 C CA . SER A 1 267 ? -7.823 16.030 27.928 1.00 57.12 267 SER A CA 1
ATOM 2103 C C . SER A 1 267 ? -7.193 16.120 29.317 1.00 57.12 267 SER A C 1
ATOM 2105 O O . SER A 1 267 ? -7.878 16.467 30.274 1.00 57.12 267 SER A O 1
ATOM 2107 N N . GLU A 1 268 ? -5.886 15.861 29.443 1.00 57.44 268 GLU A N 1
ATOM 2108 C CA . GLU A 1 268 ? -5.161 16.114 30.702 1.00 57.44 268 GLU A CA 1
ATOM 2109 C C . GLU A 1 268 ? -5.308 17.583 31.160 1.00 57.44 268 GLU A C 1
ATOM 2111 O O . GLU A 1 268 ? -5.263 17.857 32.358 1.00 57.44 268 GLU A O 1
ATOM 2116 N N . ASP A 1 269 ? -5.620 18.496 30.230 1.00 52.03 269 ASP A N 1
ATOM 2117 C CA . ASP A 1 269 ? -5.917 19.911 30.491 1.00 52.03 269 ASP A CA 1
ATOM 2118 C C . ASP A 1 269 ? -7.234 20.157 31.262 1.00 52.03 269 ASP A C 1
ATOM 2120 O O . ASP A 1 269 ? -7.386 21.210 31.876 1.00 52.03 269 ASP A O 1
ATOM 2124 N N . ASP A 1 270 ? -8.177 19.207 31.305 1.00 45.88 270 ASP A N 1
ATOM 2125 C CA . ASP A 1 270 ? -9.415 19.373 32.089 1.00 45.88 270 ASP A CA 1
ATOM 2126 C C . ASP A 1 270 ? -9.209 19.072 33.581 1.00 45.88 270 ASP A C 1
ATOM 2128 O O . ASP A 1 270 ? -9.995 19.507 34.426 1.00 45.88 270 ASP A O 1
ATOM 2132 N N . SER A 1 271 ? -8.123 18.377 33.937 1.00 44.88 271 SER A N 1
ATOM 2133 C CA . SER A 1 271 ? -7.827 18.011 35.327 1.00 44.88 271 SER A CA 1
ATOM 2134 C C . SER A 1 271 ? -7.225 19.152 36.158 1.00 44.88 271 SER A C 1
ATOM 2136 O O . SER A 1 271 ? -7.260 19.087 37.387 1.00 44.88 271 SER A O 1
ATOM 2138 N N . SER A 1 272 ? -6.733 20.227 35.526 1.00 42.97 272 SER A N 1
ATOM 2139 C CA . SER A 1 272 ? -6.161 21.374 36.249 1.00 42.97 272 SER A CA 1
ATOM 2140 C C . SER A 1 272 ? -7.184 22.453 36.617 1.00 42.97 272 SER A C 1
ATOM 2142 O O . SER A 1 272 ? -6.845 23.358 37.371 1.00 42.97 272 SER A O 1
ATOM 2144 N N . SER A 1 273 ? -8.423 22.381 36.115 1.00 42.34 273 SER A N 1
ATOM 2145 C CA . SER A 1 273 ? -9.468 23.379 36.413 1.00 42.34 273 SER A CA 1
ATOM 2146 C C . SER A 1 273 ? -10.365 23.010 37.602 1.00 42.34 273 SER A C 1
ATOM 2148 O O . SER A 1 273 ? -11.006 23.883 38.180 1.00 42.34 273 SER A O 1
ATOM 2150 N N . ALA A 1 274 ? -10.380 21.737 38.014 1.00 41.12 274 ALA A N 1
ATOM 2151 C CA . ALA A 1 274 ? -11.198 21.261 39.134 1.00 41.12 274 ALA A CA 1
ATOM 2152 C C . ALA A 1 274 ? -10.498 21.364 40.505 1.00 41.12 274 ALA A C 1
ATOM 2154 O O . ALA A 1 274 ? -11.157 21.266 41.535 1.00 41.12 274 ALA A O 1
ATOM 2155 N N . ALA A 1 275 ? -9.177 21.580 40.538 1.00 41.59 275 ALA A N 1
ATOM 2156 C CA . ALA A 1 275 ? -8.410 21.657 41.786 1.00 41.59 275 ALA A CA 1
ATOM 2157 C C . ALA A 1 275 ? -8.335 23.075 42.394 1.00 41.59 275 ALA A C 1
ATOM 2159 O O . ALA A 1 275 ? -7.940 23.215 43.548 1.00 41.59 275 ALA A O 1
ATOM 2160 N N . GLU A 1 276 ? -8.733 24.124 41.662 1.00 41.47 276 GLU A N 1
ATOM 2161 C CA . GLU A 1 276 ? -8.708 25.512 42.164 1.00 41.47 276 GLU A CA 1
ATOM 2162 C C . GLU A 1 276 ? -10.050 25.991 42.753 1.00 41.47 276 GLU A C 1
ATOM 2164 O O . GLU A 1 276 ? -10.106 27.072 43.335 1.00 41.47 276 GLU A O 1
ATOM 2169 N N . SER A 1 277 ? -11.127 25.195 42.683 1.00 42.66 277 SER A N 1
ATOM 2170 C CA . SER A 1 277 ? -12.444 25.579 43.225 1.00 42.66 277 SER A CA 1
ATOM 2171 C C . SER A 1 277 ? -12.754 25.071 44.641 1.00 42.66 277 SER A C 1
ATOM 2173 O O . SER A 1 277 ? -13.810 25.407 45.169 1.00 42.66 277 SER A O 1
ATOM 2175 N N . GLU A 1 278 ? -11.864 24.301 45.279 1.00 42.69 278 GLU A N 1
ATOM 2176 C CA . GLU A 1 278 ? -12.036 23.834 46.674 1.00 42.69 278 GLU A CA 1
ATOM 2177 C C . GLU A 1 278 ? -11.143 24.569 47.695 1.00 42.69 278 GLU A C 1
ATOM 2179 O O . GLU A 1 278 ? -11.067 24.173 48.856 1.00 42.69 278 GLU A O 1
ATOM 2184 N N . ALA A 1 279 ? -10.495 25.671 47.299 1.00 43.66 279 ALA A N 1
ATOM 2185 C CA . ALA A 1 279 ? -9.661 26.493 48.183 1.00 43.66 279 ALA A CA 1
ATOM 2186 C C . ALA A 1 279 ? -10.213 27.921 48.394 1.00 43.66 279 ALA A C 1
ATOM 2188 O O . ALA A 1 279 ? -9.450 28.890 48.370 1.00 43.66 279 ALA A O 1
ATOM 2189 N N . LEU A 1 280 ? -11.530 28.047 48.607 1.00 38.56 280 LEU A N 1
ATOM 2190 C CA . LEU A 1 280 ? -12.182 29.264 49.115 1.00 38.56 280 LEU A CA 1
ATOM 2191 C C . LEU A 1 280 ? -12.836 29.015 50.476 1.00 38.56 280 LEU A C 1
ATOM 2193 O O . LEU A 1 280 ? -13.604 28.035 50.588 1.00 38.56 280 LEU A O 1
#

InterPro domains:
  IPR057684 Domain of unknown function DUF7924 [PF25545] (37-259)

Organism: NCBI:txid1531966

Secondary structure (DSSP, 8-state):
-PPPSS-S-HHHHHHHHHHHHS--PPPSSSTTSTTTHHHHHHHHTT--HHHHIIIIIHHHS--HHHHHTT-GGGTTEEEEES---TTBPPSSSSPP--SEEEEE-GGGS-HHHHHHTHHHH--TTTT--BSSBSSSS-EEEEEEEEE--TT--HHHHHHHHHHHHHHHHHHHHHHHHHTT-GGGTTT---EEEEEE-SSEEEEEEEEEEEETTEEEEEEEEEEEEETTSTTTTTHHHHHHHHIIIIIHHHHHHHHHHHHTTSPPPPPGGGTTSSSSSS--